Protein AF-0000000080632990 (afdb_homodimer)

Radius of gyration: 18.92 Å; Cα contacts (8 Å, |Δi|>4): 404; chains: 2; bounding box: 39×58×48 Å

Sequence (304 aa):
MDALSFEDRRASVVRLLSYGGLVPFVGGTALAWMAEGDGQGAVVRAVVVYAVSILSFIGAIHWGRVLSRRDGETSGPAWLAWGVAPSLLGWGATLLPSGLTVPALILSFLLAWAVDRSAAADGRYPRWFGTLRTRLTIVVCLTLAALIPLAAMDALSFEDRRASVVRLLSYGGLVPFVGGTALAWMAEGDGQGAVVRAVVVYAVSILSFIGAIHWGRVLSRRDGETSGPAWLAWGVAPSLLGWGATLLPSGLTVPALILSFLLAWAVDRSAAADGRYPRWFGTLRTRLTIVVCLTLAALIPLAA

Structure (mmCIF, N/CA/C/O backbone):
data_AF-0000000080632990-model_v1
#
loop_
_entity.id
_entity.type
_entity.pdbx_description
1 polymer 'DUF3429 domain-containing protein'
#
loop_
_atom_site.group_PDB
_atom_site.id
_atom_site.type_symbol
_atom_site.label_atom_id
_atom_site.label_alt_id
_atom_site.label_comp_id
_atom_site.label_asym_id
_atom_site.label_entity_id
_atom_site.label_seq_id
_atom_site.pdbx_PDB_ins_code
_atom_site.Cartn_x
_atom_site.Cartn_y
_atom_site.Cartn_z
_atom_site.occupancy
_atom_site.B_iso_or_equiv
_atom_site.auth_seq_id
_atom_site.auth_comp_id
_atom_site.auth_asym_id
_atom_site.auth_atom_id
_atom_site.pdbx_PDB_model_num
ATOM 1 N N . MET A 1 1 ? -5.59 32.406 -5.207 1 54.56 1 MET A N 1
ATOM 2 C CA . MET A 1 1 ? -6.387 31.172 -5.309 1 54.56 1 MET A CA 1
ATOM 3 C C . MET A 1 1 ? -6.887 30.734 -3.938 1 54.56 1 MET A C 1
ATOM 5 O O . MET A 1 1 ? -6.086 30.531 -3.02 1 54.56 1 MET A O 1
ATOM 9 N N . ASP A 1 2 ? -8.227 30.719 -3.555 1 70.69 2 ASP A N 1
ATOM 10 C CA . ASP A 1 2 ? -8.836 30.672 -2.23 1 70.69 2 ASP A CA 1
ATOM 11 C C . ASP A 1 2 ? -8.742 29.266 -1.637 1 70.69 2 ASP A C 1
ATOM 13 O O . ASP A 1 2 ? -8.617 28.281 -2.371 1 70.69 2 ASP A O 1
ATOM 17 N N . ALA A 1 3 ? -8.523 29.203 -0.426 1 71.19 3 ALA A N 1
ATOM 18 C CA . ALA A 1 3 ? -8.484 27.969 0.352 1 71.19 3 ALA A CA 1
ATOM 19 C C . ALA A 1 3 ? -9.57 27 -0.102 1 71.19 3 ALA A C 1
ATOM 21 O O . ALA A 1 3 ? -9.344 25.781 -0.155 1 71.19 3 ALA A O 1
ATOM 22 N N . LEU A 1 4 ? -10.672 27.531 -0.505 1 74.19 4 LEU A N 1
ATOM 23 C CA . LEU A 1 4 ? -11.805 26.719 -0.943 1 74.19 4 LEU A CA 1
ATOM 24 C C . LEU A 1 4 ? -11.516 26.078 -2.295 1 74.19 4 LEU A C 1
ATOM 26 O O . LEU A 1 4 ? -11.875 24.922 -2.52 1 74.19 4 LEU A O 1
ATOM 30 N N . SER A 1 5 ? -10.828 26.797 -3.064 1 80 5 SER A N 1
ATOM 31 C CA . SER A 1 5 ? -10.492 26.281 -4.391 1 80 5 SER A CA 1
ATOM 32 C C . SER A 1 5 ? -9.461 25.172 -4.309 1 80 5 SER A C 1
ATOM 34 O O . SER A 1 5 ? -9.547 24.188 -5.031 1 80 5 SER A O 1
ATOM 36 N N . PHE A 1 6 ? -8.641 25.375 -3.342 1 79.56 6 PHE A N 1
ATOM 37 C CA . PHE A 1 6 ? -7.594 24.375 -3.184 1 79.56 6 PHE A CA 1
ATOM 38 C C . PHE A 1 6 ? -8.172 23.062 -2.654 1 79.56 6 PHE A C 1
ATOM 40 O O . PHE A 1 6 ? -7.793 21.984 -3.113 1 79.56 6 PHE A O 1
ATOM 47 N N . GLU A 1 7 ? -9.078 23.125 -1.763 1 81.81 7 GLU A N 1
ATOM 48 C CA . GLU A 1 7 ? -9.719 21.938 -1.201 1 81.81 7 GLU A CA 1
ATOM 49 C C . GLU A 1 7 ? -10.539 21.203 -2.256 1 81.81 7 GLU A C 1
ATOM 51 O O . GLU A 1 7 ? -10.562 19.969 -2.287 1 81.81 7 GLU A O 1
ATOM 56 N N . ASP A 1 8 ? -11.188 21.969 -2.996 1 85.56 8 ASP A N 1
ATOM 57 C CA . ASP A 1 8 ? -11.992 21.391 -4.066 1 85.56 8 ASP A CA 1
ATOM 58 C C . ASP A 1 8 ? -11.117 20.641 -5.078 1 85.56 8 ASP A C 1
ATOM 60 O O . ASP A 1 8 ? -11.492 19.578 -5.57 1 85.56 8 ASP A O 1
ATOM 64 N N . ARG A 1 9 ? -10.062 21.281 -5.363 1 86.88 9 ARG A N 1
ATOM 65 C CA . ARG A 1 9 ? -9.141 20.672 -6.312 1 86.88 9 ARG A CA 1
ATOM 66 C C . ARG A 1 9 ? -8.562 19.375 -5.75 1 86.88 9 ARG A C 1
ATOM 68 O O . ARG A 1 9 ? -8.492 18.359 -6.457 1 86.88 9 ARG A O 1
ATOM 75 N N . ARG A 1 10 ? -8.156 19.359 -4.566 1 88.94 10 ARG A N 1
ATOM 76 C CA . ARG A 1 10 ? -7.648 18.172 -3.908 1 88.94 10 ARG A CA 1
ATOM 77 C C . ARG A 1 10 ? -8.688 17.062 -3.91 1 88.94 10 ARG A C 1
ATOM 79 O O . ARG A 1 10 ? -8.383 15.914 -4.266 1 88.94 10 ARG A O 1
ATOM 86 N N . ALA A 1 11 ? -9.867 17.438 -3.547 1 92.38 11 ALA A N 1
ATOM 87 C CA . ALA A 1 11 ? -10.953 16.453 -3.498 1 92.38 11 ALA A CA 1
ATOM 88 C C . ALA A 1 11 ? -11.211 15.859 -4.879 1 92.38 11 ALA A C 1
ATOM 90 O O . ALA A 1 11 ? -11.438 14.648 -5.008 1 92.38 11 ALA A O 1
ATOM 91 N N . SER A 1 12 ? -11.148 16.688 -5.836 1 95.06 12 SER A N 1
ATOM 92 C CA . SER A 1 12 ? -11.398 16.219 -7.199 1 95.06 12 SER A CA 1
ATOM 93 C C . SER A 1 12 ? -10.312 15.258 -7.664 1 95.06 12 SER A C 1
ATOM 95 O O . SER A 1 12 ? -10.602 14.25 -8.305 1 95.06 12 SER A O 1
ATOM 97 N N . VAL A 1 13 ? -9.086 15.492 -7.344 1 96.06 13 VAL A N 1
ATOM 98 C CA . VAL A 1 13 ? -7.977 14.633 -7.742 1 96.06 13 VAL A CA 1
ATOM 99 C C . VAL A 1 13 ? -8.055 13.305 -6.988 1 96.06 13 VAL A C 1
ATOM 101 O O . VAL A 1 13 ? -7.848 12.242 -7.574 1 96.06 13 VAL A O 1
ATOM 104 N N . VAL A 1 14 ? -8.344 13.367 -5.715 1 97.06 14 VAL A N 1
ATOM 105 C CA . VAL A 1 14 ? -8.492 12.156 -4.918 1 97.06 14 VAL A CA 1
ATOM 106 C C . VAL A 1 14 ? -9.602 11.281 -5.508 1 97.06 14 VAL A C 1
ATOM 108 O O . VAL A 1 14 ? -9.422 10.078 -5.68 1 97.06 14 VAL A O 1
ATOM 111 N N . ARG A 1 15 ? -10.703 11.922 -5.84 1 97.38 15 ARG A N 1
ATOM 112 C CA . ARG A 1 15 ? -11.82 11.18 -6.406 1 97.38 15 ARG A CA 1
ATOM 113 C C . ARG A 1 15 ? -11.445 10.547 -7.738 1 97.38 15 ARG A C 1
ATOM 115 O O . ARG A 1 15 ? -11.719 9.367 -7.973 1 97.38 15 ARG A O 1
ATOM 122 N N . LEU A 1 16 ? -10.805 11.281 -8.562 1 98 16 LEU A N 1
ATOM 123 C CA . LEU A 1 16 ? -10.414 10.797 -9.883 1 98 16 LEU A CA 1
ATOM 124 C C . LEU A 1 16 ? -9.461 9.609 -9.758 1 98 16 LEU A C 1
ATOM 126 O O . LEU A 1 16 ? -9.68 8.57 -10.383 1 98 16 LEU A O 1
ATOM 130 N N . LEU A 1 17 ? -8.469 9.75 -8.977 1 98.44 17 LEU A N 1
ATOM 131 C CA . LEU A 1 17 ? -7.477 8.695 -8.82 1 98.44 17 LEU A CA 1
ATOM 132 C C . LEU A 1 17 ? -8.078 7.48 -8.125 1 98.44 17 LEU A C 1
ATOM 134 O O . LEU A 1 17 ? -7.758 6.34 -8.461 1 98.44 17 LEU A O 1
ATOM 138 N N . SER A 1 18 ? -8.953 7.699 -7.18 1 98.5 18 SER A N 1
ATOM 139 C CA . SER A 1 18 ? -9.562 6.602 -6.441 1 98.5 18 SER A CA 1
ATOM 140 C C . SER A 1 18 ? -10.508 5.801 -7.324 1 98.5 18 SER A C 1
ATOM 142 O O . SER A 1 18 ? -10.477 4.566 -7.32 1 98.5 18 SER A O 1
ATOM 144 N N . TYR A 1 19 ? -11.281 6.441 -8.094 1 98.44 19 TYR A N 1
ATOM 145 C CA . TYR A 1 19 ? -12.156 5.723 -9.016 1 98.44 19 TYR A CA 1
ATOM 146 C C . TYR A 1 19 ? -11.344 5.016 -10.094 1 98.44 19 TYR A C 1
ATOM 148 O O . TYR A 1 19 ? -11.727 3.938 -10.562 1 98.44 19 TYR A O 1
ATOM 156 N N . GLY A 1 20 ? -10.258 5.645 -10.516 1 98.5 20 GLY A N 1
ATOM 157 C CA . GLY A 1 20 ? -9.352 4.977 -11.438 1 98.5 20 GLY A CA 1
ATOM 158 C C . GLY A 1 20 ? -8.82 3.662 -10.891 1 98.5 20 GLY A C 1
ATOM 159 O O . GLY A 1 20 ? -8.523 2.744 -11.664 1 98.5 20 GLY A O 1
ATOM 160 N N . GLY A 1 21 ? -8.695 3.631 -9.578 1 98.62 21 GLY A N 1
ATOM 161 C CA . GLY A 1 21 ? -8.195 2.43 -8.922 1 98.62 21 GLY A CA 1
ATOM 162 C C . GLY A 1 21 ? -9.141 1.248 -9.047 1 98.62 21 GLY A C 1
ATOM 163 O O . GLY A 1 21 ? -8.75 0.106 -8.797 1 98.62 21 GLY A O 1
ATOM 164 N N . LEU A 1 22 ? -10.344 1.491 -9.492 1 98.81 22 LEU A N 1
ATOM 165 C CA . LEU A 1 22 ? -11.32 0.413 -9.633 1 98.81 22 LEU A CA 1
ATOM 166 C C . LEU A 1 22 ? -11.102 -0.346 -10.938 1 98.81 22 LEU A C 1
ATOM 168 O O . LEU A 1 22 ? -11.617 -1.454 -11.109 1 98.81 22 LEU A O 1
ATOM 172 N N . VAL A 1 23 ? -10.359 0.192 -11.82 1 98.81 23 VAL A N 1
ATOM 173 C CA . VAL A 1 23 ? -10.234 -0.341 -13.18 1 98.81 23 VAL A CA 1
ATOM 174 C C . VAL A 1 23 ? -9.625 -1.739 -13.125 1 98.81 23 VAL A C 1
ATOM 176 O O . VAL A 1 23 ? -10.164 -2.682 -13.711 1 98.81 23 VAL A O 1
ATOM 179 N N . PRO A 1 24 ? -8.555 -1.994 -12.438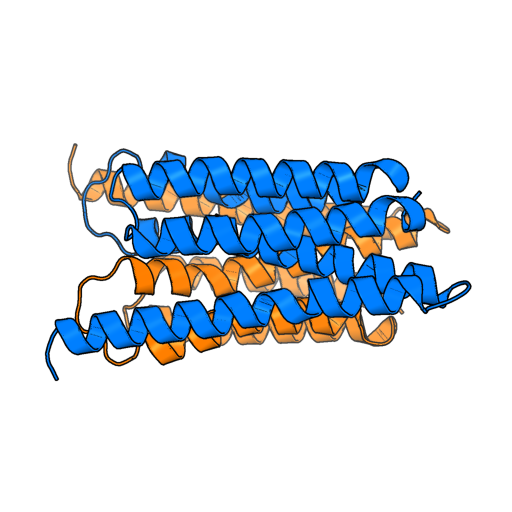 1 98.88 24 PRO A N 1
ATOM 180 C CA . PRO A 1 24 ? -8.008 -3.352 -12.406 1 98.88 24 PRO A CA 1
ATOM 181 C C . PRO A 1 24 ? -8.938 -4.348 -11.711 1 98.88 24 PRO A C 1
ATOM 183 O O . PRO A 1 24 ? -8.93 -5.535 -12.047 1 98.88 24 PRO A O 1
ATOM 186 N N . PHE A 1 25 ? -9.719 -3.854 -10.773 1 98.88 25 PHE A N 1
ATOM 187 C CA . PHE A 1 25 ? -10.664 -4.746 -10.109 1 98.88 25 PHE A CA 1
ATOM 188 C C . PHE A 1 25 ? -11.758 -5.191 -11.07 1 98.88 25 PHE A C 1
ATOM 190 O O . PHE A 1 25 ? -11.969 -6.387 -11.273 1 98.88 25 PHE A O 1
ATOM 197 N N . VAL A 1 26 ? -12.406 -4.238 -11.656 1 98.81 26 VAL A N 1
ATOM 198 C CA . VAL A 1 26 ? -13.539 -4.523 -12.531 1 98.81 26 VAL A CA 1
ATOM 199 C C . VAL A 1 26 ? -13.047 -5.168 -13.82 1 98.81 26 VAL A C 1
ATOM 201 O O . VAL A 1 26 ? -13.539 -6.23 -14.219 1 98.81 26 VAL A O 1
ATOM 204 N N . GLY A 1 27 ? -12.102 -4.547 -14.453 1 98.69 27 GLY A N 1
ATOM 205 C CA . GLY A 1 27 ? -11.555 -5.09 -15.688 1 98.69 27 GLY A CA 1
ATOM 206 C C . GLY A 1 27 ? -10.883 -6.434 -15.508 1 98.69 27 GLY A C 1
ATOM 207 O O . GLY A 1 27 ? -11.047 -7.336 -16.328 1 98.69 27 GLY A O 1
ATOM 208 N N . GLY A 1 28 ? -10.094 -6.59 -14.461 1 98.56 28 GLY A N 1
ATOM 209 C CA . GLY A 1 28 ? -9.43 -7.855 -14.18 1 98.56 28 GLY A CA 1
ATOM 210 C C . GLY A 1 28 ? -10.406 -8.992 -13.906 1 98.56 28 GLY A C 1
ATOM 211 O O . GLY A 1 28 ? -10.203 -10.109 -14.375 1 98.56 28 GLY A O 1
ATOM 212 N N . THR A 1 29 ? -11.398 -8.68 -13.125 1 98.5 29 THR A N 1
ATOM 213 C CA . THR A 1 29 ? -12.398 -9.703 -12.836 1 98.5 29 THR A CA 1
ATOM 214 C C . THR A 1 29 ? -13.141 -10.102 -14.109 1 98.5 29 THR A C 1
ATOM 216 O O . THR A 1 29 ? -13.359 -11.289 -14.359 1 98.5 29 THR A O 1
ATOM 219 N N . ALA A 1 30 ? -13.57 -9.117 -14.938 1 98.56 30 ALA A N 1
ATOM 220 C CA . ALA A 1 30 ? -14.203 -9.422 -16.219 1 98.56 30 ALA A CA 1
ATOM 221 C C . ALA A 1 30 ? -13.289 -10.281 -17.094 1 98.56 30 ALA A C 1
ATOM 223 O O . ALA A 1 30 ? -13.727 -11.266 -17.672 1 98.56 30 ALA A O 1
ATOM 224 N N . LEU A 1 31 ? -12.07 -9.922 -17.109 1 98.56 31 LEU A N 1
ATOM 225 C CA . LEU A 1 31 ? -11.094 -10.656 -17.906 1 98.56 31 LEU A CA 1
ATOM 226 C C . LEU A 1 31 ? -10.914 -12.078 -17.359 1 98.56 31 LEU A C 1
ATOM 228 O O . LEU A 1 31 ? -10.734 -13.016 -18.141 1 98.56 31 LEU A O 1
ATOM 232 N N . ALA A 1 32 ? -10.906 -12.227 -16.078 1 98.25 32 ALA A N 1
ATOM 233 C CA . ALA A 1 32 ? -10.766 -13.547 -15.461 1 98.25 32 ALA A CA 1
ATOM 234 C C . ALA A 1 32 ? -11.898 -14.469 -15.898 1 98.25 32 ALA A C 1
ATOM 236 O O . ALA A 1 32 ? -11.68 -15.664 -16.125 1 98.25 32 ALA A O 1
ATOM 237 N N . TRP A 1 33 ? -13.086 -13.945 -16.031 1 97.94 33 TRP A N 1
ATOM 238 C CA . TRP A 1 33 ? -14.234 -14.75 -16.422 1 97.94 33 TRP A CA 1
ATOM 239 C C . TRP A 1 33 ? -14.164 -15.117 -17.891 1 97.94 33 TRP A C 1
ATOM 241 O O . TRP A 1 33 ? -14.758 -16.109 -18.328 1 97.94 33 TRP A O 1
ATOM 251 N N . MET A 1 34 ? -13.438 -14.352 -18.641 1 98 34 MET A N 1
ATOM 252 C CA . MET A 1 34 ? -13.328 -14.594 -20.078 1 98 34 MET A CA 1
ATOM 253 C C . MET A 1 34 ? -12.133 -15.492 -20.375 1 98 34 MET A C 1
ATOM 255 O O . MET A 1 34 ? -12.07 -16.109 -21.453 1 98 34 MET A O 1
ATOM 259 N N . ALA A 1 35 ? -11.18 -15.484 -19.531 1 96.56 35 ALA A N 1
ATOM 260 C CA . ALA A 1 35 ? -9.945 -16.234 -19.734 1 96.56 35 ALA A CA 1
ATOM 261 C C . ALA A 1 35 ? -10.148 -17.719 -19.484 1 96.56 35 ALA A C 1
ATOM 263 O O . ALA A 1 35 ? -11.133 -18.125 -18.859 1 96.56 35 ALA A O 1
ATOM 264 N N . GLU A 1 36 ? -9.258 -18.5 -20.078 1 93.31 36 GLU A N 1
ATOM 265 C CA . GLU A 1 36 ? -9.32 -19.953 -19.938 1 93.31 36 GLU A CA 1
ATOM 266 C C . GLU A 1 36 ? -7.957 -20.531 -19.594 1 93.31 36 GLU A C 1
ATOM 268 O O . GLU A 1 36 ? -6.93 -19.875 -19.781 1 93.31 36 GLU A O 1
ATOM 273 N N . GLY A 1 37 ? -8.008 -21.797 -18.953 1 92 37 GLY A N 1
ATOM 274 C CA . GLY A 1 37 ? -6.777 -22.516 -18.656 1 92 37 GLY A CA 1
ATOM 275 C C . GLY A 1 37 ? -5.844 -21.75 -17.734 1 92 37 GLY A C 1
ATOM 276 O O . GLY A 1 37 ? -6.281 -21.172 -16.75 1 92 37 GLY A O 1
ATOM 277 N N . ASP A 1 38 ? -4.543 -21.766 -18.016 1 91 38 ASP A N 1
ATOM 278 C CA . ASP A 1 38 ? -3.514 -21.141 -17.188 1 91 38 ASP A CA 1
ATOM 279 C C . ASP A 1 38 ? -3.672 -19.625 -17.172 1 91 38 ASP A C 1
ATOM 281 O O . ASP A 1 38 ? -3.299 -18.969 -16.203 1 91 38 ASP A O 1
ATOM 285 N N . GLY A 1 39 ? -4.223 -19.109 -18.25 1 94.94 39 GLY A N 1
ATOM 286 C CA . GLY A 1 39 ? -4.445 -17.672 -18.344 1 94.94 39 GLY A CA 1
ATOM 287 C C . GLY A 1 39 ? -5.434 -17.156 -17.328 1 94.94 39 GLY A C 1
ATOM 288 O O . GLY A 1 39 ? -5.266 -16.062 -16.797 1 94.94 39 GLY A O 1
ATOM 289 N N . GLN A 1 40 ? -6.453 -17.938 -17.047 1 97.31 40 GLN A N 1
ATOM 290 C CA . GLN A 1 40 ? -7.438 -17.547 -16.047 1 97.31 40 GLN A CA 1
ATOM 291 C C . GLN A 1 40 ? -6.793 -17.391 -14.664 1 97.31 40 GLN A C 1
ATOM 293 O O . GLN A 1 40 ? -7.027 -16.406 -13.969 1 97.31 40 GLN A O 1
ATOM 298 N N . GLY A 1 41 ? -5.957 -18.359 -14.344 1 95.62 41 GLY A N 1
ATOM 299 C CA . GLY A 1 41 ? -5.25 -18.281 -13.07 1 95.62 41 GLY A CA 1
ATOM 300 C C . GLY A 1 41 ? -4.332 -17.078 -12.977 1 95.62 41 GLY A C 1
ATOM 301 O O . GLY A 1 41 ? -4.234 -16.453 -11.914 1 95.62 41 GLY A O 1
ATOM 302 N N . ALA A 1 42 ? -3.701 -16.781 -14.078 1 96.31 42 ALA A N 1
ATOM 303 C CA . ALA A 1 42 ? -2.791 -15.641 -14.109 1 96.31 42 ALA A CA 1
ATOM 304 C C . ALA A 1 42 ? -3.545 -14.336 -13.883 1 96.31 42 ALA A C 1
ATOM 306 O O . ALA A 1 42 ? -3.062 -13.445 -13.18 1 96.31 42 ALA A O 1
ATOM 307 N N . VAL A 1 43 ? -4.684 -14.25 -14.477 1 98.19 43 VAL A N 1
ATOM 308 C CA . VAL A 1 43 ? -5.492 -13.047 -14.336 1 98.19 43 VAL A CA 1
ATOM 309 C C . VAL A 1 43 ? -6 -12.922 -12.898 1 98.19 43 VAL A C 1
ATOM 311 O O . VAL A 1 43 ? -5.949 -11.844 -12.312 1 98.19 43 VAL A O 1
ATOM 314 N N . VAL A 1 44 ? -6.492 -13.992 -12.344 1 98.19 44 VAL A N 1
ATOM 315 C CA . VAL A 1 44 ? -6.965 -13.984 -10.961 1 98.19 44 VAL A CA 1
ATOM 316 C C . VAL A 1 44 ? -5.832 -13.555 -10.031 1 98.19 44 VAL A C 1
ATOM 318 O O . VAL A 1 44 ? -6.031 -12.719 -9.148 1 98.19 44 VAL A O 1
ATOM 321 N N . ARG A 1 45 ? -4.68 -14.039 -10.281 1 97.62 45 ARG A N 1
ATOM 322 C CA . ARG A 1 45 ? -3.523 -13.68 -9.469 1 97.62 45 ARG A CA 1
ATOM 323 C C . ARG A 1 45 ? -3.205 -12.195 -9.586 1 97.62 45 ARG A C 1
ATOM 325 O O . ARG A 1 45 ? -2.857 -11.547 -8.602 1 97.62 45 ARG A O 1
ATOM 332 N N . ALA A 1 46 ? -3.295 -11.719 -10.758 1 98.62 46 ALA A N 1
ATOM 333 C CA . ALA A 1 46 ? -3.031 -10.297 -10.977 1 98.62 46 ALA A CA 1
ATOM 334 C C . ALA A 1 46 ? -3.994 -9.43 -10.172 1 98.62 46 ALA A C 1
ATOM 336 O O . ALA A 1 46 ? -3.588 -8.43 -9.578 1 98.62 46 ALA A O 1
ATOM 337 N N . VAL A 1 47 ? -5.277 -9.797 -10.141 1 98.88 47 VAL A N 1
ATOM 338 C CA . VAL A 1 47 ? -6.273 -9.031 -9.398 1 98.88 47 VAL A CA 1
ATOM 339 C C . VAL A 1 47 ? -6 -9.148 -7.902 1 98.88 47 VAL A C 1
ATOM 341 O O . VAL A 1 47 ? -6.137 -8.164 -7.164 1 98.88 47 VAL A O 1
ATOM 344 N N . VAL A 1 48 ? -5.59 -10.289 -7.48 1 98.88 48 VAL A N 1
ATOM 345 C CA . VAL A 1 48 ? -5.305 -10.531 -6.07 1 98.88 48 VAL A CA 1
ATOM 346 C C . VAL A 1 48 ? -4.121 -9.672 -5.629 1 98.88 48 VAL A C 1
ATOM 348 O O . VAL A 1 48 ? -4.176 -9.016 -4.582 1 98.88 48 VAL A O 1
ATOM 351 N N . VAL A 1 49 ? -3.062 -9.594 -6.387 1 98.94 49 VAL A N 1
ATOM 352 C CA . VAL A 1 49 ? -1.893 -8.797 -6.039 1 98.94 49 VAL A CA 1
ATOM 353 C C . VAL A 1 49 ? -2.262 -7.316 -6.031 1 98.94 49 VAL A C 1
ATOM 355 O O . VAL A 1 49 ? -1.802 -6.562 -5.168 1 98.94 49 VAL A O 1
ATOM 358 N N . TYR A 1 50 ? -3.078 -6.957 -6.938 1 98.94 50 TYR A N 1
ATOM 359 C CA . TYR A 1 50 ? -3.555 -5.578 -6.957 1 98.94 50 TYR A CA 1
ATOM 360 C C . TYR A 1 50 ? -4.359 -5.262 -5.699 1 98.94 50 TYR A C 1
ATOM 362 O O . TYR A 1 50 ? -4.227 -4.18 -5.125 1 98.94 50 TYR A O 1
ATOM 370 N N . ALA A 1 51 ? -5.191 -6.164 -5.309 1 98.94 51 ALA A N 1
ATOM 371 C CA . ALA A 1 51 ? -5.973 -5.984 -4.09 1 98.94 51 ALA A CA 1
ATOM 372 C C . ALA A 1 51 ? -5.062 -5.781 -2.881 1 98.94 51 ALA A C 1
ATOM 374 O O . ALA A 1 51 ? -5.336 -4.93 -2.029 1 98.94 51 ALA A O 1
ATOM 375 N N . VAL A 1 52 ? -4.02 -6.531 -2.807 1 98.94 52 VAL A N 1
ATOM 376 C CA . VAL A 1 52 ? -3.045 -6.375 -1.731 1 98.94 52 VAL A CA 1
ATOM 377 C C . VAL A 1 52 ? -2.445 -4.973 -1.775 1 98.94 52 VAL A C 1
ATOM 379 O O . VAL A 1 52 ? -2.297 -4.32 -0.739 1 98.94 52 VAL A O 1
ATOM 382 N N . SER A 1 53 ? -2.119 -4.52 -2.961 1 98.94 53 SER A N 1
ATOM 383 C CA . SER A 1 53 ? -1.556 -3.186 -3.145 1 98.94 53 SER A CA 1
ATOM 384 C C . SER A 1 53 ? -2.52 -2.105 -2.668 1 98.94 53 SER A C 1
ATOM 386 O O . SER A 1 53 ? -2.115 -1.162 -1.985 1 98.94 53 SER A O 1
ATOM 388 N N . ILE A 1 54 ? -3.758 -2.238 -2.947 1 98.94 54 ILE A N 1
ATOM 389 C CA . ILE A 1 54 ? -4.758 -1.238 -2.582 1 98.94 54 ILE A CA 1
ATOM 390 C C . ILE A 1 54 ? -4.992 -1.274 -1.074 1 98.94 54 ILE A C 1
ATOM 392 O O . ILE A 1 54 ? -5.113 -0.228 -0.433 1 98.94 54 ILE A O 1
ATOM 396 N N . LEU A 1 55 ? -5.102 -2.439 -0.501 1 98.94 55 LEU A N 1
ATOM 397 C CA . LEU A 1 55 ? -5.254 -2.549 0.945 1 98.94 55 LEU A CA 1
ATOM 398 C C . LEU A 1 55 ? -4.098 -1.86 1.666 1 98.94 55 LEU A C 1
ATOM 400 O O . LEU A 1 55 ? -4.312 -1.141 2.645 1 98.94 55 LEU A O 1
ATOM 404 N N . SER A 1 56 ? -2.893 -2.098 1.147 1 98.94 56 SER A N 1
ATOM 405 C CA . SER A 1 56 ? -1.712 -1.468 1.729 1 98.94 56 SER A CA 1
ATOM 406 C C . SER A 1 56 ? -1.786 0.051 1.621 1 98.94 56 SER A C 1
ATOM 408 O O . SER A 1 56 ? -1.48 0.763 2.58 1 98.94 56 SER A O 1
ATOM 410 N N . PHE A 1 57 ? -2.207 0.535 0.497 1 98.94 57 PHE A N 1
ATOM 411 C CA . PHE A 1 57 ? -2.369 1.961 0.244 1 98.94 57 PHE A CA 1
ATOM 412 C C . PHE A 1 57 ? -3.311 2.588 1.265 1 98.94 57 PHE A C 1
ATOM 414 O O . PHE A 1 57 ? -2.986 3.611 1.869 1 98.94 57 PHE A O 1
ATOM 421 N N . ILE A 1 58 ? -4.398 1.94 1.501 1 98.75 58 ILE A N 1
ATOM 422 C CA . ILE A 1 58 ? -5.445 2.426 2.395 1 98.75 58 ILE A CA 1
ATOM 423 C C . ILE A 1 58 ? -4.887 2.574 3.809 1 98.75 58 ILE A C 1
ATOM 425 O O . ILE A 1 58 ? -5.105 3.594 4.465 1 98.75 58 ILE A O 1
ATOM 429 N N . GLY A 1 59 ? -4.16 1.608 4.246 1 98.69 59 GLY A N 1
ATOM 430 C CA . GLY A 1 59 ? -3.584 1.665 5.582 1 98.69 59 GLY A CA 1
ATOM 431 C C . GLY A 1 59 ? -2.553 2.766 5.738 1 98.69 59 GLY A C 1
ATOM 432 O O . GLY A 1 59 ? -2.506 3.438 6.77 1 98.69 59 GLY A O 1
ATOM 433 N N . ALA A 1 60 ? -1.786 2.949 4.711 1 98.69 60 ALA A N 1
ATOM 434 C CA . ALA A 1 60 ? -0.614 3.818 4.781 1 98.69 60 ALA A CA 1
ATOM 435 C C . ALA A 1 60 ? -1.023 5.289 4.836 1 98.69 60 ALA A C 1
ATOM 437 O O . ALA A 1 60 ? -0.247 6.141 5.277 1 98.69 60 ALA A O 1
ATOM 438 N N . ILE A 1 61 ? -2.201 5.633 4.398 1 97.88 61 ILE A N 1
ATOM 439 C CA . ILE A 1 61 ? -2.705 7 4.414 1 97.88 61 ILE A CA 1
ATOM 440 C C . ILE A 1 61 ? -2.678 7.543 5.844 1 97.88 61 ILE A C 1
ATOM 442 O O . ILE A 1 61 ? -2.373 8.719 6.062 1 97.88 61 ILE A O 1
ATOM 446 N N . HIS A 1 62 ? -2.891 6.715 6.82 1 97 62 HIS A N 1
ATOM 447 C CA . HIS A 1 62 ? -2.893 7.145 8.211 1 97 62 HIS A CA 1
ATOM 448 C C . HIS A 1 62 ? -1.492 7.539 8.672 1 97 62 HIS A C 1
ATOM 450 O O . HIS A 1 62 ? -1.337 8.406 9.531 1 97 62 HIS A O 1
ATOM 456 N N . TRP A 1 63 ? -0.51 6.863 8.102 1 96.69 63 TRP A N 1
ATOM 457 C CA . TRP A 1 63 ? 0.869 7.227 8.414 1 96.69 63 TRP A CA 1
ATOM 458 C C . TRP A 1 63 ? 1.165 8.656 7.98 1 96.69 63 TRP A C 1
ATOM 460 O O . TRP A 1 63 ? 1.76 9.43 8.734 1 96.69 63 TRP A O 1
ATOM 470 N N . GLY A 1 64 ? 0.762 8.922 6.715 1 94.88 64 GLY A N 1
ATOM 471 C CA . GLY A 1 64 ? 0.994 10.266 6.223 1 94.88 64 GLY A CA 1
ATOM 472 C C . GLY A 1 64 ? 0.376 11.344 7.102 1 94.88 64 GLY A C 1
ATOM 473 O O . GLY A 1 64 ? 0.993 12.375 7.352 1 94.88 64 GLY A O 1
ATOM 474 N N . ARG A 1 65 ? -0.801 11.031 7.5 1 93.12 65 ARG A N 1
ATOM 475 C CA . ARG A 1 65 ? -1.489 11.969 8.383 1 93.12 65 ARG A CA 1
ATOM 476 C C . ARG A 1 65 ? -0.714 12.164 9.68 1 93.12 65 ARG A C 1
ATOM 478 O O . ARG A 1 65 ? -0.499 13.297 10.117 1 93.12 65 ARG A O 1
ATOM 485 N N . VAL A 1 66 ? -0.299 11.125 10.312 1 92.88 66 VAL A N 1
ATOM 486 C CA . VAL A 1 66 ? 0.373 11.18 11.609 1 92.88 66 VAL A CA 1
ATOM 487 C C . VAL A 1 66 ? 1.734 11.859 11.453 1 92.88 66 VAL A C 1
ATOM 489 O O . VAL A 1 66 ? 2.131 12.672 12.289 1 92.88 66 VAL A O 1
ATOM 492 N N . LEU A 1 67 ? 2.434 11.625 10.406 1 90.88 67 LEU A N 1
ATOM 493 C CA . LEU A 1 67 ? 3.775 12.156 10.18 1 90.88 67 LEU A CA 1
ATOM 494 C C . LEU A 1 67 ? 3.73 13.648 9.867 1 90.88 67 LEU A C 1
ATOM 496 O O . LEU A 1 67 ? 4.719 14.359 10.062 1 90.88 67 LEU A O 1
ATOM 500 N N . SER A 1 68 ? 2.596 14.094 9.414 1 84.94 68 SER A N 1
ATOM 501 C CA . SER A 1 68 ? 2.521 15.484 8.984 1 84.94 68 SER A CA 1
ATOM 502 C C . SER A 1 68 ? 1.979 16.375 10.094 1 84.94 68 SER A C 1
ATOM 504 O O . SER A 1 68 ? 2.074 17.609 10.016 1 84.94 68 SER A O 1
ATOM 506 N N . ARG A 1 69 ? 1.33 15.734 11 1 76.94 69 ARG A N 1
ATOM 507 C CA . ARG A 1 69 ? 0.707 16.547 12.031 1 76.94 69 ARG A CA 1
ATOM 508 C C . ARG A 1 69 ? 1.714 16.938 13.117 1 76.94 69 ARG A C 1
ATOM 510 O O . ARG A 1 69 ? 2.494 16.094 13.562 1 76.94 69 ARG A O 1
ATOM 517 N N . ARG A 1 70 ? 1.695 18.141 13.203 1 64.19 70 ARG A N 1
ATOM 518 C CA . ARG A 1 70 ? 2.568 18.703 14.227 1 64.19 70 ARG A CA 1
ATOM 519 C C . ARG A 1 70 ? 1.846 18.812 15.562 1 64.19 70 ARG A C 1
ATOM 521 O O . ARG A 1 70 ? 2.469 19.078 16.594 1 64.19 70 ARG A O 1
ATOM 528 N N . ASP A 1 71 ? 0.619 18.25 15.445 1 62.72 71 ASP A N 1
ATOM 529 C CA . ASP A 1 71 ? -0.122 18.453 16.688 1 62.72 71 ASP A CA 1
ATOM 530 C C . ASP A 1 71 ? 0.048 17.25 17.625 1 62.72 71 ASP A C 1
ATOM 532 O O . ASP A 1 71 ? 0.482 16.188 17.203 1 62.72 71 ASP A O 1
ATOM 536 N N . GLY A 1 72 ? 0.159 17.344 18.844 1 66.5 72 GLY A N 1
ATOM 537 C CA . GLY A 1 72 ? 0.301 16.453 19.984 1 66.5 72 GLY A CA 1
ATOM 538 C C . GLY A 1 72 ? -0.778 15.391 20.047 1 66.5 72 GLY A C 1
ATOM 539 O O . GLY A 1 72 ? -1.282 15.07 21.125 1 66.5 72 GLY A O 1
ATOM 540 N N . GLU A 1 73 ? -1.153 14.859 18.781 1 76.38 73 GLU A N 1
ATOM 541 C CA . GLU A 1 73 ? -2.164 13.805 18.844 1 76.38 73 GLU A CA 1
ATOM 542 C C . GLU A 1 73 ? -1.657 12.602 19.641 1 76.38 73 GLU A C 1
ATOM 544 O O . GLU A 1 73 ? -0.691 11.953 19.234 1 76.38 73 GLU A O 1
ATOM 549 N N . THR A 1 74 ? -2.271 12.328 20.734 1 80.81 74 THR A N 1
ATOM 550 C CA . THR A 1 74 ? -1.863 11.258 21.641 1 80.81 74 THR A CA 1
ATOM 551 C C . THR A 1 74 ? -2.092 9.891 21 1 80.81 74 THR A C 1
ATOM 553 O O . THR A 1 74 ? -1.437 8.914 21.359 1 80.81 74 THR A O 1
ATOM 556 N N . SER A 1 75 ? -2.963 9.883 20 1 88 75 SER A N 1
ATOM 557 C CA . SER A 1 75 ? -3.309 8.594 19.406 1 88 75 SER A CA 1
ATOM 558 C C . SER A 1 75 ? -2.428 8.289 18.203 1 88 75 SER A C 1
ATOM 560 O O . SER A 1 75 ? -2.656 7.305 17.5 1 88 75 SER A O 1
ATOM 562 N N . GLY A 1 76 ? -1.44 8.992 17.969 1 92.12 76 GLY A N 1
ATOM 563 C CA . GLY A 1 76 ? -0.562 8.844 16.828 1 92.12 76 GLY A CA 1
ATOM 564 C C . GLY A 1 76 ? 0.015 7.445 16.688 1 92.12 76 GLY A C 1
ATOM 565 O O . GLY A 1 76 ? -0.171 6.789 15.664 1 92.12 76 GLY A O 1
ATOM 566 N N . PRO A 1 77 ? 0.61 6.969 17.766 1 93.62 77 PRO A N 1
ATOM 567 C CA . PRO A 1 77 ? 1.219 5.641 17.703 1 93.62 77 PRO A CA 1
ATOM 568 C C . PRO A 1 77 ? 0.208 4.543 17.375 1 93.62 77 PRO A C 1
ATOM 570 O O . PRO A 1 77 ? 0.525 3.607 16.625 1 93.62 77 PRO A O 1
ATOM 573 N N . ALA A 1 78 ? -0.998 4.652 17.859 1 95.31 78 ALA A N 1
ATOM 574 C CA . ALA A 1 78 ? -2.031 3.66 17.578 1 95.31 78 ALA A CA 1
ATOM 575 C C . ALA A 1 78 ? -2.402 3.662 16.094 1 95.31 78 ALA A C 1
ATOM 577 O O . ALA A 1 78 ? -2.646 2.605 15.508 1 95.31 78 ALA A O 1
ATOM 578 N N . TRP A 1 79 ? -2.43 4.777 15.5 1 96.19 79 TRP A N 1
ATOM 579 C CA . TRP A 1 79 ? -2.781 4.883 14.086 1 96.19 79 TRP A CA 1
ATOM 580 C C . TRP A 1 79 ? -1.627 4.422 13.203 1 96.19 79 TRP A C 1
ATOM 582 O O . TRP A 1 79 ? -1.847 3.891 12.109 1 96.19 79 TRP A O 1
ATOM 592 N N . LEU A 1 80 ? -0.393 4.625 13.672 1 97.38 80 LEU A N 1
ATOM 593 C CA . LEU A 1 80 ? 0.75 4.055 12.969 1 97.38 80 LEU A CA 1
ATOM 594 C C . LEU A 1 80 ? 0.705 2.531 12.992 1 97.38 80 LEU A C 1
ATOM 596 O O . LEU A 1 80 ? 0.938 1.879 11.977 1 97.38 80 LEU A O 1
ATOM 600 N N . ALA A 1 81 ? 0.351 2 14.141 1 97.81 81 ALA A N 1
ATOM 601 C CA . ALA A 1 81 ? 0.22 0.55 14.258 1 97.81 81 ALA A CA 1
ATOM 602 C C . ALA A 1 81 ? -0.9 0.023 13.367 1 97.81 81 ALA A C 1
ATOM 604 O O . ALA A 1 81 ? -0.71 -0.946 12.633 1 97.81 81 ALA A O 1
ATOM 605 N N . TRP A 1 82 ? -2.021 0.701 13.383 1 98 82 TRP A N 1
ATOM 606 C CA . TRP A 1 82 ? -3.129 0.288 12.523 1 98 82 TRP A CA 1
ATOM 607 C C . TRP A 1 82 ? -2.746 0.382 11.055 1 98 82 TRP A C 1
ATOM 609 O O . TRP A 1 82 ? -3.129 -0.47 10.25 1 98 82 TRP A O 1
ATOM 619 N N . GLY A 1 83 ? -1.994 1.374 10.672 1 98.44 83 GLY A N 1
ATOM 620 C CA . GLY A 1 83 ? -1.664 1.637 9.281 1 98.44 83 GLY A CA 1
ATOM 621 C C . GLY A 1 83 ? -0.954 0.478 8.602 1 98.44 83 GLY A C 1
ATOM 622 O O . GLY A 1 83 ? -1.016 0.331 7.383 1 98.44 83 GLY A O 1
ATOM 623 N N . VAL A 1 84 ? -0.358 -0.377 9.367 1 98.75 84 VAL A N 1
ATOM 624 C CA . VAL A 1 84 ? 0.395 -1.493 8.805 1 98.75 84 VAL A CA 1
ATOM 625 C C . VAL A 1 84 ? -0.514 -2.713 8.664 1 98.75 84 VAL A C 1
ATOM 627 O O . VAL A 1 84 ? -0.233 -3.619 7.875 1 98.75 84 VAL A O 1
ATOM 630 N N . ALA A 1 85 ? -1.582 -2.754 9.375 1 98.81 85 ALA A N 1
ATOM 631 C CA . ALA A 1 85 ? -2.422 -3.941 9.5 1 98.81 85 ALA A CA 1
ATOM 632 C C . ALA A 1 85 ? -3.029 -4.332 8.148 1 98.81 85 ALA A C 1
ATOM 634 O O . ALA A 1 85 ? -2.98 -5.496 7.758 1 98.81 85 ALA A O 1
ATOM 635 N N . PRO A 1 86 ? -3.551 -3.395 7.379 1 98.94 86 PRO A N 1
ATOM 636 C CA . PRO A 1 86 ? -4.141 -3.805 6.102 1 98.94 86 PRO A CA 1
ATOM 637 C C . PRO A 1 86 ? -3.113 -4.418 5.148 1 98.94 86 PRO A C 1
ATOM 639 O O . PRO A 1 86 ? -3.443 -5.328 4.383 1 98.94 86 PRO A O 1
ATOM 642 N N . SER A 1 87 ? -1.897 -3.904 5.176 1 98.94 87 SER A N 1
ATOM 643 C CA . SER A 1 87 ? -0.833 -4.492 4.371 1 98.94 87 SER A CA 1
ATOM 644 C C . SER A 1 87 ? -0.597 -5.949 4.742 1 98.94 87 SER A C 1
ATOM 646 O O . SER A 1 87 ? -0.508 -6.812 3.867 1 98.94 87 SER A O 1
ATOM 648 N N . LEU A 1 88 ? -0.547 -6.18 6.062 1 98.94 88 LEU A N 1
ATOM 649 C CA . LEU A 1 88 ? -0.252 -7.523 6.547 1 98.94 88 LEU A CA 1
ATOM 650 C C 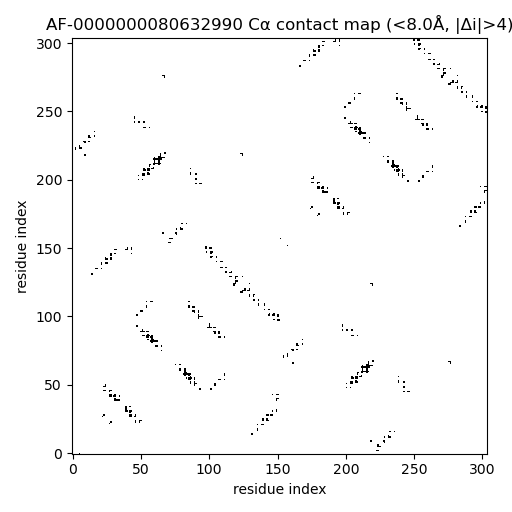. LEU A 1 88 ? -1.442 -8.453 6.336 1 98.94 88 LEU A C 1
ATOM 652 O O . LEU A 1 88 ? -1.267 -9.633 6.039 1 98.94 88 LEU A O 1
ATOM 656 N N . LEU A 1 89 ? -2.59 -7.91 6.484 1 98.94 89 LEU A N 1
ATOM 657 C CA . LEU A 1 89 ? -3.787 -8.703 6.219 1 98.94 89 LEU A CA 1
ATOM 658 C C . LEU A 1 89 ? -3.875 -9.078 4.742 1 98.94 89 LEU A C 1
ATOM 660 O O . LEU A 1 89 ? -4.18 -10.219 4.406 1 98.94 89 LEU A O 1
ATOM 664 N N . GLY A 1 90 ? -3.662 -8.125 3.854 1 98.94 90 GLY A N 1
ATOM 665 C CA . GLY A 1 90 ? -3.668 -8.406 2.428 1 98.94 90 GLY A CA 1
ATOM 666 C C . GLY A 1 90 ? -2.617 -9.414 2.016 1 98.94 90 GLY A C 1
ATOM 667 O O . GLY A 1 90 ? -2.93 -10.414 1.361 1 98.94 90 GLY A O 1
ATOM 668 N N . TRP A 1 91 ? -1.413 -9.125 2.424 1 98.94 91 TRP A N 1
ATOM 669 C CA . TRP A 1 91 ? -0.319 -10.047 2.137 1 98.94 91 TRP A CA 1
ATOM 670 C C . TRP A 1 91 ? -0.589 -11.422 2.744 1 98.94 91 TRP A C 1
ATOM 672 O O . TRP A 1 91 ? -0.431 -12.445 2.076 1 98.94 91 TRP A O 1
ATOM 682 N N . GLY A 1 92 ? -1.013 -11.5 4.02 1 98.88 92 GLY A N 1
ATOM 683 C CA . GLY A 1 92 ? -1.34 -12.75 4.684 1 98.88 92 GLY A CA 1
ATOM 684 C C . GLY A 1 92 ? -2.412 -13.547 3.967 1 98.88 92 GLY A C 1
ATOM 685 O O . GLY A 1 92 ? -2.369 -14.773 3.947 1 98.88 92 GLY A O 1
ATOM 686 N N . ALA A 1 93 ? -3.326 -12.867 3.387 1 98.81 93 ALA A N 1
ATOM 687 C CA . ALA A 1 93 ? -4.391 -13.523 2.635 1 98.81 93 ALA A CA 1
ATOM 688 C C . ALA A 1 93 ? -3.82 -14.352 1.487 1 98.81 93 ALA A C 1
ATOM 690 O O . ALA A 1 93 ? -4.344 -15.422 1.166 1 98.81 93 ALA A O 1
ATOM 691 N N . THR A 1 94 ? -2.76 -13.883 0.864 1 98.44 94 THR A N 1
ATOM 692 C CA . THR A 1 94 ? -2.188 -14.57 -0.285 1 98.44 94 THR A CA 1
ATOM 693 C C . THR A 1 94 ? -1.404 -15.805 0.161 1 98.44 94 THR A C 1
ATOM 695 O O . THR A 1 94 ? -1.021 -16.641 -0.665 1 98.44 94 THR A O 1
ATOM 698 N N . LEU A 1 95 ? -1.137 -15.922 1.469 1 98.31 95 LEU A N 1
ATOM 699 C CA . LEU A 1 95 ? -0.403 -17.062 1.997 1 98.31 95 LEU A CA 1
ATOM 700 C C . LEU A 1 95 ? -1.357 -18.188 2.393 1 98.31 95 LEU A C 1
ATOM 702 O O . LEU A 1 95 ? -0.922 -19.297 2.684 1 98.31 95 LEU A O 1
ATOM 706 N N . LEU A 1 96 ? -2.646 -17.906 2.377 1 97.88 96 LEU A N 1
ATOM 707 C CA . LEU A 1 96 ? -3.668 -18.891 2.705 1 97.88 96 LEU A CA 1
ATOM 708 C C . LEU A 1 96 ? -3.916 -19.828 1.527 1 97.88 96 LEU A C 1
ATOM 710 O O . LEU A 1 96 ? -3.518 -19.531 0.398 1 97.88 96 LEU A O 1
ATOM 714 N N . PRO A 1 97 ? -4.555 -21 1.81 1 96.12 97 PRO A N 1
ATOM 715 C CA . PRO A 1 97 ? -5.008 -21.828 0.684 1 96.12 97 PRO A CA 1
ATOM 716 C C . PRO A 1 97 ? -5.883 -21.047 -0.296 1 96.12 97 PRO A C 1
ATOM 718 O O . PRO A 1 97 ? -6.629 -20.156 0.113 1 96.12 97 PRO A O 1
ATOM 721 N N . SER A 1 98 ? -5.773 -21.375 -1.603 1 92.56 98 SER A N 1
ATOM 722 C CA . SER A 1 98 ? -6.34 -20.609 -2.709 1 92.56 98 SER A CA 1
ATOM 723 C C . SER A 1 98 ? -7.812 -20.312 -2.471 1 92.56 98 SER A C 1
ATOM 725 O O . SER A 1 98 ? -8.266 -19.188 -2.695 1 92.56 98 SER A O 1
ATOM 727 N N . GLY A 1 99 ? -8.602 -21.188 -1.962 1 95.44 99 GLY A N 1
ATOM 728 C CA . GLY A 1 99 ? -10.023 -20.953 -1.762 1 95.44 99 GLY A CA 1
ATOM 729 C C . GLY A 1 99 ? -10.328 -19.922 -0.695 1 95.44 99 GLY A C 1
ATOM 730 O O . GLY A 1 99 ? -11.438 -19.391 -0.63 1 95.44 99 GLY A O 1
ATOM 731 N N . LEU A 1 100 ? -9.367 -19.516 0.114 1 98.06 100 LEU A N 1
ATOM 732 C CA . LEU A 1 100 ? -9.586 -18.609 1.235 1 98.06 100 LEU A CA 1
ATOM 733 C C . LEU A 1 100 ? -9 -17.234 0.943 1 98.06 100 LEU A C 1
ATOM 735 O O . LEU A 1 100 ? -9.281 -16.266 1.659 1 98.06 100 LEU A O 1
ATOM 739 N N . THR A 1 101 ? -8.203 -17.125 -0.109 1 98.62 101 THR A N 1
ATOM 740 C CA . THR A 1 101 ? -7.492 -15.891 -0.405 1 98.62 101 THR A CA 1
ATOM 741 C C . THR A 1 101 ? -8.477 -14.75 -0.646 1 98.62 101 THR A C 1
ATOM 743 O O . THR A 1 101 ? -8.414 -13.719 0.025 1 98.62 101 THR A O 1
ATOM 746 N N . VAL A 1 102 ? -9.43 -14.977 -1.525 1 98.75 102 VAL A N 1
ATOM 747 C CA . VAL A 1 102 ? -10.328 -13.898 -1.935 1 98.75 102 VAL A CA 1
ATOM 748 C C . VAL A 1 102 ? -11.281 -13.555 -0.792 1 98.75 102 VAL A C 1
ATOM 750 O O . VAL A 1 102 ? -11.461 -12.383 -0.451 1 98.75 102 VAL A O 1
ATOM 753 N N . PRO A 1 103 ? -11.891 -14.5 -0.05 1 98.81 103 PRO A N 1
ATOM 754 C CA . PRO A 1 103 ? -12.711 -14.156 1.116 1 98.81 103 PRO A CA 1
ATOM 755 C C . PRO A 1 103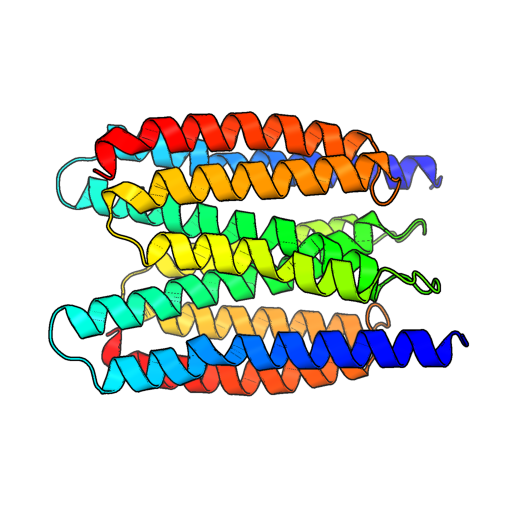 ? -11.938 -13.383 2.176 1 98.81 103 PRO A C 1
ATOM 757 O O . PRO A 1 103 ? -12.469 -12.438 2.771 1 98.81 103 PRO A O 1
ATOM 760 N N . ALA A 1 104 ? -10.727 -13.75 2.398 1 98.88 104 ALA A N 1
ATOM 761 C CA . ALA A 1 104 ? -9.898 -13.039 3.373 1 98.88 104 ALA A CA 1
ATOM 762 C C . ALA A 1 104 ? -9.641 -11.602 2.932 1 98.88 104 ALA A C 1
ATOM 764 O O . ALA A 1 104 ? -9.617 -10.688 3.76 1 98.88 104 ALA A O 1
ATOM 765 N N . LEU A 1 105 ? -9.453 -11.406 1.664 1 98.94 105 LEU A N 1
ATOM 766 C CA . LEU A 1 105 ? -9.266 -10.062 1.145 1 98.94 105 LEU A CA 1
ATOM 767 C C . LEU A 1 105 ? -10.531 -9.227 1.343 1 98.94 105 LEU A C 1
ATOM 769 O O . LEU A 1 105 ? -10.453 -8.062 1.75 1 98.94 105 LEU A O 1
ATOM 773 N N . ILE A 1 106 ? -11.633 -9.812 1.071 1 98.94 106 ILE A N 1
ATOM 774 C CA . ILE A 1 106 ? -12.898 -9.109 1.245 1 98.94 106 ILE A CA 1
ATOM 775 C C . ILE A 1 106 ? -13.062 -8.688 2.703 1 98.94 106 ILE A C 1
ATOM 777 O O . ILE A 1 106 ? -13.383 -7.527 2.984 1 98.94 106 ILE A O 1
ATOM 781 N N . LEU A 1 107 ? -12.797 -9.555 3.588 1 98.94 107 LEU A N 1
ATOM 782 C CA . LEU A 1 107 ? -12.898 -9.242 5.008 1 98.94 107 LEU A CA 1
ATOM 783 C C . LEU A 1 107 ? -11.914 -8.133 5.387 1 98.94 107 LEU A C 1
ATOM 785 O O . LEU A 1 107 ? -12.234 -7.266 6.199 1 98.94 107 LEU A O 1
ATOM 789 N N . SER A 1 108 ? -10.734 -8.188 4.809 1 98.94 108 SER A N 1
ATOM 790 C CA . SER A 1 108 ? -9.719 -7.176 5.078 1 98.94 108 SER A CA 1
ATOM 791 C C . SER A 1 108 ? -10.164 -5.805 4.586 1 98.94 108 SER A C 1
ATOM 793 O O . SER A 1 108 ? -9.961 -4.797 5.266 1 98.94 108 SER A O 1
ATOM 795 N N . PHE A 1 109 ? -10.781 -5.766 3.426 1 98.94 109 PHE A N 1
ATOM 796 C CA . PHE A 1 109 ? -11.289 -4.504 2.902 1 98.94 109 PHE A CA 1
ATOM 797 C C . PHE A 1 109 ? -12.406 -3.963 3.785 1 98.94 109 PHE A C 1
ATOM 799 O O . PHE A 1 109 ? -12.492 -2.756 4.02 1 98.94 109 PHE A O 1
ATOM 806 N N . LEU A 1 110 ? -13.258 -4.801 4.277 1 98.88 110 LEU A N 1
ATOM 807 C CA . LEU A 1 110 ? -14.359 -4.383 5.133 1 98.88 110 LEU A CA 1
ATOM 808 C C . LEU A 1 110 ? -13.844 -3.846 6.465 1 98.88 110 LEU A C 1
ATOM 810 O O . LEU A 1 110 ? -14.359 -2.852 6.98 1 98.88 110 LEU A O 1
ATOM 814 N N . LEU A 1 111 ? -12.883 -4.508 6.969 1 98.88 111 LEU A N 1
ATOM 815 C CA . LEU A 1 111 ? -12.281 -4.031 8.203 1 98.88 111 LEU A CA 1
ATOM 816 C C . LEU A 1 111 ? -11.641 -2.66 8.008 1 98.88 111 LEU A C 1
ATOM 818 O O . LEU A 1 111 ? -11.836 -1.756 8.82 1 98.88 111 LEU A O 1
ATOM 822 N N . ALA A 1 112 ? -10.852 -2.531 6.957 1 98.75 112 ALA A N 1
ATOM 823 C CA . ALA A 1 112 ? -10.234 -1.241 6.66 1 98.75 112 ALA A CA 1
ATOM 824 C C . ALA A 1 112 ? -11.297 -0.157 6.473 1 98.75 112 ALA A C 1
ATOM 826 O O . ALA A 1 112 ? -11.117 0.978 6.922 1 98.75 112 ALA A O 1
ATOM 827 N N . TRP A 1 113 ? -12.344 -0.516 5.812 1 98.56 113 TRP A N 1
ATOM 828 C CA . TRP A 1 113 ? -13.445 0.413 5.602 1 98.56 113 TRP A CA 1
ATOM 829 C C . TRP A 1 113 ? -14.039 0.865 6.934 1 98.56 113 TRP A C 1
ATOM 831 O O . TRP A 1 113 ? -14.281 2.057 7.137 1 98.56 113 TRP A O 1
ATOM 841 N N . ALA A 1 114 ? -14.305 -0.032 7.816 1 98.56 114 ALA A N 1
ATOM 842 C CA . ALA A 1 114 ? -14.898 0.292 9.109 1 98.56 114 ALA A CA 1
ATOM 843 C C . ALA A 1 114 ? -14.023 1.275 9.883 1 98.56 114 ALA A C 1
ATOM 845 O O . ALA A 1 114 ? -14.531 2.227 10.484 1 98.56 114 ALA A O 1
ATOM 846 N N . VAL A 1 115 ? -12.766 1.078 9.82 1 97.94 115 VAL A N 1
ATOM 847 C CA . VAL A 1 115 ? -11.836 1.943 10.539 1 97.94 115 VAL A CA 1
ATOM 848 C C . VAL A 1 115 ? -11.766 3.309 9.859 1 97.94 115 VAL A C 1
ATOM 850 O O . VAL A 1 115 ? -11.742 4.344 10.531 1 97.94 115 VAL A O 1
ATOM 853 N N . ASP A 1 116 ? -11.727 3.322 8.539 1 97.19 116 ASP A N 1
ATOM 854 C CA . ASP A 1 116 ? -11.727 4.582 7.801 1 97.19 116 ASP A CA 1
ATOM 855 C C . ASP A 1 116 ? -12.984 5.391 8.094 1 97.19 116 ASP A C 1
ATOM 857 O O . ASP A 1 116 ? -12.93 6.617 8.227 1 97.19 116 ASP A O 1
ATOM 861 N N . ARG A 1 117 ? -14.055 4.691 8.133 1 96.06 117 ARG A N 1
ATOM 862 C CA . ARG A 1 117 ? -15.32 5.363 8.43 1 96.06 117 ARG A CA 1
ATOM 863 C C . ARG A 1 117 ? -15.297 5.977 9.82 1 96.06 117 ARG A C 1
ATOM 865 O O . ARG A 1 117 ? -15.766 7.102 10.023 1 96.06 117 ARG A O 1
ATOM 872 N N . SER A 1 118 ? -14.805 5.242 10.742 1 95.81 118 SER A N 1
ATOM 873 C CA . SER A 1 118 ? -14.688 5.75 12.109 1 95.81 118 SER A CA 1
ATOM 874 C C . SER A 1 118 ? -13.734 6.941 12.18 1 95.81 118 SER A C 1
ATOM 876 O O . SER A 1 118 ? -14 7.918 12.875 1 95.81 118 SER A O 1
ATOM 878 N N . ALA A 1 119 ? -12.656 6.863 11.469 1 94.56 119 ALA A N 1
ATOM 879 C CA . ALA A 1 119 ? -11.68 7.953 11.438 1 94.56 119 ALA A CA 1
ATOM 880 C C . ALA A 1 119 ? -12.297 9.219 10.836 1 94.56 119 ALA A C 1
ATOM 882 O O . ALA A 1 119 ? -12.062 10.32 11.328 1 94.56 119 ALA A O 1
ATOM 883 N N . ALA A 1 120 ? -13.039 9.047 9.828 1 93.81 120 ALA A N 1
ATOM 884 C CA . ALA A 1 120 ? -13.719 10.188 9.211 1 93.81 120 ALA A CA 1
ATOM 885 C C . ALA A 1 120 ? -14.766 10.773 10.156 1 93.81 120 ALA A C 1
ATOM 887 O O . ALA A 1 120 ? -14.891 12 10.273 1 93.81 120 ALA A O 1
ATOM 888 N N . ALA A 1 121 ? -15.484 9.922 10.836 1 94.19 121 ALA A N 1
ATOM 889 C CA . ALA A 1 121 ? -16.5 10.359 11.789 1 94.19 121 ALA A CA 1
ATOM 890 C C . ALA A 1 121 ? -15.883 11.133 12.945 1 94.19 121 ALA A C 1
ATOM 892 O O . ALA A 1 121 ? -16.484 12.062 13.477 1 94.19 121 ALA A O 1
ATOM 893 N N . ASP A 1 122 ? -14.68 10.773 13.258 1 92.5 122 ASP A N 1
ATOM 894 C CA . ASP A 1 122 ? -13.953 11.414 14.352 1 92.5 122 ASP A CA 1
ATOM 895 C C . ASP A 1 122 ? -13.273 12.695 13.875 1 92.5 122 ASP A C 1
ATOM 897 O O . ASP A 1 122 ? -12.586 13.359 14.656 1 92.5 122 ASP A O 1
ATOM 901 N N . GLY A 1 123 ? -13.367 13.016 12.633 1 91.62 123 GLY A N 1
ATOM 902 C CA . GLY A 1 123 ? -12.836 14.266 12.117 1 91.62 123 GLY A CA 1
ATOM 903 C C . GLY A 1 123 ? -11.375 14.172 11.711 1 91.62 123 GLY A C 1
ATOM 904 O O . GLY A 1 123 ? -10.734 15.195 11.461 1 91.62 123 GLY A O 1
ATOM 905 N N . ARG A 1 124 ? -10.867 12.984 11.672 1 91.19 124 ARG A N 1
ATOM 906 C CA . ARG A 1 124 ? -9.477 12.812 11.281 1 91.19 124 ARG A CA 1
ATOM 907 C C . ARG A 1 124 ? -9.305 12.961 9.773 1 91.19 124 ARG A C 1
ATOM 909 O O . ARG A 1 124 ? -8.211 13.25 9.289 1 91.19 124 ARG A O 1
ATOM 916 N N . TYR A 1 125 ? -10.383 12.688 9.023 1 91.75 125 TYR A N 1
ATOM 917 C CA . TYR A 1 125 ? -10.484 12.906 7.582 1 91.75 125 TYR A CA 1
ATOM 918 C C . TYR A 1 125 ? -11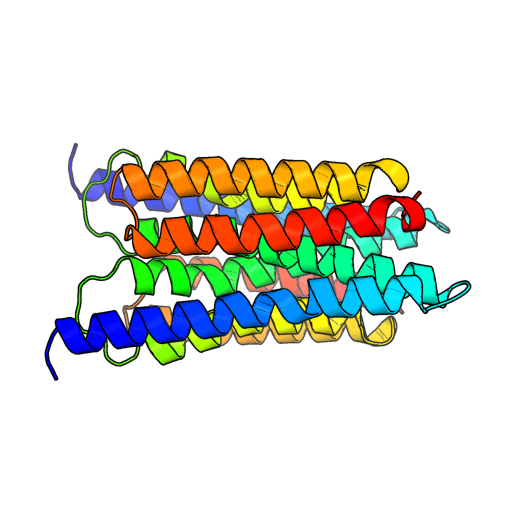.789 13.602 7.227 1 91.75 125 TYR A C 1
ATOM 920 O O . TYR A 1 125 ? -12.742 13.586 8.016 1 91.75 125 TYR A O 1
ATOM 928 N N . PRO A 1 126 ? -11.773 14.312 6.043 1 91.56 126 PRO A N 1
ATOM 929 C CA . PRO A 1 126 ? -13.031 14.953 5.641 1 91.56 126 PRO A CA 1
ATOM 930 C C . PRO A 1 126 ? -14.156 13.953 5.418 1 91.56 126 PRO A C 1
ATOM 932 O O . PRO A 1 126 ? -13.906 12.82 5 1 91.56 126 PRO A O 1
ATOM 935 N N . ARG A 1 127 ? -15.367 14.438 5.613 1 92.25 127 ARG A N 1
ATOM 936 C CA . ARG A 1 127 ? -16.547 13.578 5.504 1 92.25 127 ARG A CA 1
ATOM 937 C C . ARG A 1 127 ? -16.656 12.984 4.102 1 92.25 127 ARG A C 1
ATOM 939 O O . ARG A 1 127 ? -17.047 11.828 3.943 1 92.25 127 ARG A O 1
ATOM 946 N N . TRP A 1 128 ? -16.328 13.797 3.117 1 93.88 128 TRP A N 1
ATOM 947 C CA . TRP A 1 128 ? -16.438 13.312 1.745 1 93.88 128 TRP A CA 1
ATOM 948 C C . TRP A 1 128 ? -15.5 12.133 1.506 1 93.88 128 TRP A C 1
ATOM 950 O O . TRP A 1 128 ? -15.766 11.273 0.662 1 93.88 128 TRP A O 1
ATOM 960 N N . PHE A 1 129 ? -14.445 12.109 2.191 1 94.94 129 PHE A N 1
ATOM 961 C CA . PHE A 1 129 ? -13.492 11.008 2.055 1 94.94 129 PHE A CA 1
ATOM 962 C C . PHE A 1 129 ? -14.094 9.711 2.564 1 94.94 129 PHE A C 1
ATOM 964 O O . PHE A 1 129 ? -13.906 8.648 1.961 1 94.94 129 PHE A O 1
ATOM 971 N N . GLY A 1 130 ? -14.812 9.711 3.637 1 95.25 130 GLY A N 1
ATOM 972 C CA . GLY A 1 130 ? -15.523 8.547 4.141 1 95.25 130 GLY A CA 1
ATOM 973 C C . GLY A 1 130 ? -16.562 8.008 3.172 1 95.25 130 GLY A C 1
ATOM 974 O O . GLY A 1 130 ? -16.672 6.797 2.98 1 95.25 130 GLY A O 1
ATOM 975 N N . THR A 1 131 ? -17.312 8.898 2.621 1 97.12 131 THR A N 1
ATOM 976 C CA . THR A 1 131 ? -18.312 8.5 1.635 1 97.12 131 THR A CA 1
ATOM 977 C C . THR A 1 131 ? -17.656 7.844 0.427 1 97.12 131 THR A C 1
ATOM 979 O O . THR A 1 131 ? -18.141 6.836 -0.082 1 97.12 131 THR A O 1
ATOM 982 N N . LEU A 1 132 ? -16.578 8.422 0.003 1 97.62 132 LEU A N 1
ATOM 983 C CA . LEU A 1 132 ? -15.812 7.859 -1.104 1 97.62 132 LEU A CA 1
ATOM 984 C C . LEU A 1 132 ? -15.344 6.445 -0.776 1 97.62 132 LEU A C 1
ATOM 986 O O . LEU A 1 132 ? -15.516 5.527 -1.581 1 97.62 132 LEU A O 1
ATOM 990 N N . ARG A 1 133 ? -14.797 6.277 0.436 1 98 133 ARG A N 1
ATOM 991 C CA . ARG A 1 133 ? -14.32 4.969 0.867 1 98 133 ARG A CA 1
ATOM 992 C C . ARG A 1 133 ? -15.453 3.947 0.87 1 98 133 ARG A C 1
ATOM 994 O O . ARG A 1 133 ? -15.25 2.783 0.521 1 98 133 ARG A O 1
ATOM 1001 N N . THR A 1 134 ? -16.625 4.387 1.242 1 98.62 134 THR A N 1
ATOM 1002 C CA . THR A 1 134 ? -17.766 3.484 1.272 1 98.62 134 THR A CA 1
ATOM 1003 C C . THR A 1 134 ? -18.125 3.023 -0.136 1 98.62 134 THR A C 1
ATOM 1005 O O . THR A 1 134 ? -18.266 1.825 -0.386 1 98.62 134 THR A O 1
ATOM 1008 N N . ARG A 1 135 ? -18.234 3.926 -1.017 1 98.56 135 ARG A N 1
ATOM 1009 C CA . ARG A 1 135 ? -18.594 3.602 -2.393 1 98.56 135 ARG A CA 1
ATOM 1010 C C . ARG A 1 135 ? -17.562 2.688 -3.031 1 98.56 135 ARG A C 1
ATOM 1012 O O . ARG A 1 135 ? -17.906 1.691 -3.67 1 98.56 135 ARG A O 1
ATOM 1019 N N . LEU A 1 136 ? -16.344 2.973 -2.881 1 98.75 136 LEU A N 1
ATOM 1020 C CA . LEU A 1 136 ? -15.273 2.193 -3.482 1 98.75 136 LEU A CA 1
ATOM 1021 C C . LEU A 1 136 ? -15.219 0.79 -2.889 1 98.75 136 LEU A C 1
ATOM 1023 O O . LEU A 1 136 ? -15.016 -0.189 -3.611 1 98.75 136 LEU A O 1
ATOM 1027 N N . THR A 1 137 ? -15.391 0.705 -1.534 1 98.88 137 THR A N 1
ATOM 1028 C CA . THR A 1 137 ? -15.336 -0.592 -0.869 1 98.88 137 THR A CA 1
ATOM 1029 C C . THR A 1 137 ? -16.469 -1.5 -1.364 1 98.88 137 THR A C 1
ATOM 1031 O O . THR A 1 137 ? -16.25 -2.697 -1.566 1 98.88 137 THR A O 1
ATOM 1034 N N . ILE A 1 138 ? -17.625 -0.969 -1.595 1 98.81 138 ILE A N 1
ATOM 1035 C CA . ILE A 1 138 ? -18.734 -1.749 -2.109 1 98.81 138 ILE A CA 1
ATOM 1036 C C . ILE A 1 138 ? -18.359 -2.371 -3.451 1 98.81 138 ILE A C 1
ATOM 1038 O O . ILE A 1 138 ? -18.531 -3.576 -3.652 1 98.81 138 ILE A O 1
ATOM 1042 N N . VAL A 1 139 ? -17.812 -1.632 -4.359 1 98.88 139 VAL A N 1
ATOM 1043 C CA . VAL A 1 139 ? -17.469 -2.107 -5.695 1 98.88 139 VAL A CA 1
ATOM 1044 C C . VAL A 1 139 ? -16.344 -3.143 -5.602 1 98.88 139 VAL A C 1
ATOM 1046 O O . VAL A 1 139 ? -16.422 -4.199 -6.234 1 98.88 139 VAL A O 1
ATOM 1049 N N . VAL A 1 140 ? -15.359 -2.855 -4.797 1 98.94 140 VAL A N 1
ATOM 1050 C CA . VAL A 1 140 ? -14.219 -3.76 -4.664 1 98.94 140 VAL A CA 1
ATOM 1051 C C . VAL A 1 140 ? -14.688 -5.098 -4.098 1 98.94 140 VAL A C 1
ATOM 1053 O O . VAL A 1 140 ? -14.336 -6.16 -4.621 1 98.94 140 VAL A O 1
ATOM 1056 N N . CYS A 1 141 ? -15.516 -5.074 -3.066 1 98.88 141 CYS A N 1
ATOM 1057 C CA . CYS A 1 141 ? -15.977 -6.309 -2.436 1 98.88 141 CYS A CA 1
ATOM 1058 C C . CYS A 1 141 ? -16.875 -7.102 -3.381 1 98.88 141 CYS A C 1
ATOM 1060 O O . CYS A 1 141 ? -16.781 -8.328 -3.438 1 98.88 141 CYS A O 1
ATOM 1062 N N . LEU A 1 142 ? -17.719 -6.441 -4.129 1 98.81 142 LEU A N 1
ATOM 1063 C CA . LEU A 1 142 ? -18.578 -7.129 -5.09 1 98.81 142 LEU A CA 1
ATOM 1064 C C . LEU A 1 142 ? -17.75 -7.758 -6.203 1 98.81 142 LEU A C 1
ATOM 1066 O O . LEU A 1 142 ? -18 -8.891 -6.613 1 98.81 142 LEU A O 1
ATOM 1070 N N . THR A 1 143 ? -16.812 -7.02 -6.66 1 98.75 143 THR A N 1
ATOM 1071 C CA . THR A 1 143 ? -15.961 -7.523 -7.723 1 98.75 143 THR A CA 1
ATOM 1072 C C . THR A 1 143 ? -15.133 -8.711 -7.238 1 98.75 143 THR A C 1
ATOM 1074 O O . THR A 1 143 ? -15.008 -9.719 -7.938 1 98.75 143 THR A O 1
ATOM 1077 N N . LEU A 1 144 ? -14.555 -8.617 -6.074 1 98.81 144 LEU A N 1
ATOM 1078 C CA . LEU A 1 144 ? -13.797 -9.727 -5.504 1 98.81 144 LEU A CA 1
ATOM 1079 C C . LEU A 1 144 ? -14.703 -10.93 -5.262 1 98.81 144 LEU A C 1
ATOM 1081 O O . LEU A 1 144 ? -14.305 -12.07 -5.508 1 98.81 144 LEU A O 1
ATOM 1085 N N . ALA A 1 145 ? -15.906 -10.68 -4.773 1 98.69 145 ALA A N 1
ATOM 1086 C CA . ALA A 1 145 ? -16.859 -11.773 -4.566 1 98.69 145 ALA A CA 1
ATOM 1087 C C . ALA A 1 145 ? -17.109 -12.523 -5.867 1 98.69 145 ALA A C 1
ATOM 1089 O O . ALA A 1 145 ? -17.234 -13.75 -5.867 1 98.69 145 ALA A O 1
ATOM 1090 N N . ALA A 1 146 ? -17.172 -11.82 -6.941 1 98.38 146 ALA A N 1
ATOM 1091 C CA . ALA A 1 146 ? -17.406 -12.422 -8.25 1 98.38 146 ALA A CA 1
ATOM 1092 C C . ALA A 1 146 ? -16.219 -13.297 -8.672 1 98.38 146 ALA A C 1
ATOM 1094 O O . ALA A 1 146 ? -16.344 -14.117 -9.578 1 98.38 146 ALA A O 1
ATOM 1095 N N . LEU A 1 147 ? -15.117 -13.086 -8.07 1 97.88 147 LEU A N 1
ATOM 1096 C CA . LEU A 1 147 ? -13.914 -13.844 -8.406 1 97.88 147 LEU A CA 1
ATOM 1097 C C . LEU A 1 147 ? -13.867 -15.156 -7.633 1 97.88 147 LEU A C 1
ATOM 1099 O O . LEU A 1 147 ? -13.086 -16.047 -7.965 1 97.88 147 LEU A O 1
ATOM 1103 N N . ILE A 1 148 ? -14.648 -15.383 -6.59 1 97.38 148 ILE A N 1
ATOM 1104 C CA . ILE A 1 148 ? -14.57 -16.5 -5.66 1 97.38 148 ILE A CA 1
ATOM 1105 C C . ILE A 1 148 ? -14.711 -17.812 -6.422 1 97.38 148 ILE A C 1
ATOM 1107 O O . ILE A 1 148 ? -13.914 -18.734 -6.238 1 97.38 148 ILE A O 1
ATOM 1111 N N . PRO A 1 149 ? -15.656 -17.938 -7.395 1 95.56 149 PRO A N 1
ATOM 1112 C CA . PRO A 1 149 ? -15.797 -19.219 -8.094 1 95.56 149 PRO A CA 1
ATOM 1113 C C . PRO A 1 149 ? -14.562 -19.562 -8.93 1 95.56 149 PRO A C 1
ATOM 1115 O O . PRO A 1 149 ? -14.328 -20.75 -9.227 1 95.56 149 PRO A O 1
ATOM 1118 N N . LEU A 1 150 ? -13.797 -18.562 -9.312 1 94.5 150 LEU A N 1
ATOM 1119 C CA . LEU A 1 150 ? -12.633 -18.797 -10.172 1 94.5 150 LEU A CA 1
ATOM 1120 C C . LEU A 1 150 ? -11.391 -19.094 -9.344 1 94.5 150 LEU A C 1
ATOM 1122 O O . LEU A 1 150 ? -10.398 -19.594 -9.867 1 94.5 150 LEU A O 1
ATOM 1126 N N . ALA A 1 151 ? -11.336 -18.594 -8.117 1 83.12 151 ALA A N 1
ATO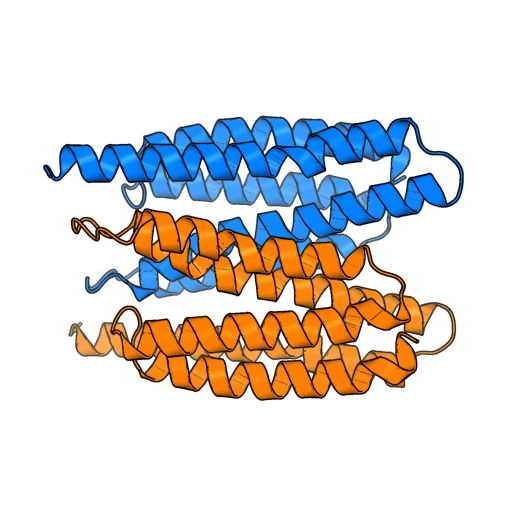M 1127 C CA . ALA A 1 151 ? -10.164 -18.75 -7.258 1 83.12 151 ALA A CA 1
ATOM 1128 C C . ALA A 1 151 ? -10.25 -20.031 -6.434 1 83.12 151 ALA A C 1
ATOM 1130 O O . ALA A 1 151 ? -9.336 -20.344 -5.668 1 83.12 151 ALA A O 1
ATOM 1131 N N . ALA A 1 152 ? -11.391 -20.75 -6.508 1 75.38 152 ALA A N 1
ATOM 1132 C CA . ALA A 1 152 ? -11.609 -22 -5.766 1 75.38 152 ALA A CA 1
ATOM 1133 C C . ALA A 1 152 ? -10.93 -23.172 -6.453 1 75.38 152 ALA A C 1
ATOM 1135 O O . ALA A 1 152 ? -10.758 -23.172 -7.676 1 75.38 152 ALA A O 1
ATOM 1136 N N . MET B 1 1 ? 2.525 16.281 28.875 1 54.91 1 MET B N 1
ATOM 1137 C CA . MET B 1 1 ? 3.465 15.547 28.047 1 54.91 1 MET B CA 1
ATOM 1138 C C . MET B 1 1 ? 3.949 16.391 26.875 1 54.91 1 MET B C 1
ATOM 1140 O O . MET B 1 1 ? 3.143 16.891 26.094 1 54.91 1 MET B O 1
ATOM 1144 N N . ASP B 1 2 ? 5.266 16.891 26.688 1 70.69 2 ASP B N 1
ATOM 1145 C CA . ASP B 1 2 ? 5.809 17.969 25.859 1 70.69 2 ASP B CA 1
ATOM 1146 C C . ASP B 1 2 ? 5.852 17.562 24.391 1 70.69 2 ASP B C 1
ATOM 1148 O O . ASP B 1 2 ? 5.906 16.359 24.062 1 70.69 2 ASP B O 1
ATOM 1152 N N . ALA B 1 3 ? 5.547 18.422 23.531 1 69.69 3 ALA B N 1
ATOM 1153 C CA . ALA B 1 3 ? 5.605 18.266 22.078 1 69.69 3 ALA B CA 1
ATOM 1154 C C . ALA B 1 3 ? 6.824 17.453 21.656 1 69.69 3 ALA B C 1
ATOM 1156 O O . ALA B 1 3 ? 6.746 16.641 20.734 1 69.69 3 ALA B O 1
ATOM 1157 N N . LEU B 1 4 ? 7.875 17.578 22.422 1 75.19 4 LEU B N 1
ATOM 1158 C CA . LEU B 1 4 ? 9.117 16.875 22.125 1 75.19 4 LEU B CA 1
ATOM 1159 C C . LEU B 1 4 ? 8.984 15.391 22.438 1 75.19 4 LEU B C 1
ATOM 1161 O O . LEU B 1 4 ? 9.477 14.547 21.688 1 75.19 4 LEU B O 1
ATOM 1165 N N . SER B 1 5 ? 8.25 15.141 23.453 1 80.25 5 SER B N 1
ATOM 1166 C CA . SER B 1 5 ? 8.047 13.75 23.844 1 80.25 5 SER B CA 1
ATOM 1167 C C . SER B 1 5 ? 7.145 13.023 22.859 1 80.25 5 SER B C 1
ATOM 1169 O O . SER B 1 5 ? 7.391 11.867 22.516 1 80.25 5 SER B O 1
ATOM 1171 N N . PHE B 1 6 ? 6.277 13.805 22.375 1 79.69 6 PHE B N 1
ATOM 1172 C CA . PHE B 1 6 ? 5.348 13.203 21.422 1 79.69 6 PHE B CA 1
ATOM 1173 C C . PHE B 1 6 ? 6.047 12.891 20.109 1 79.69 6 PHE B C 1
ATOM 1175 O O . PHE B 1 6 ? 5.824 11.836 19.516 1 79.69 6 PHE B O 1
ATOM 1182 N N . GLU B 1 7 ? 6.895 13.734 19.672 1 81.88 7 GLU B N 1
ATOM 1183 C CA . GLU B 1 7 ? 7.641 13.531 18.422 1 81.88 7 GLU B CA 1
ATOM 1184 C C . GLU B 1 7 ? 8.602 12.352 18.547 1 81.88 7 GLU B C 1
ATOM 1186 O O . GLU B 1 7 ? 8.766 11.578 17.594 1 81.88 7 GLU B O 1
ATOM 1191 N N . ASP B 1 8 ? 9.188 12.297 19.641 1 85.75 8 ASP B N 1
ATOM 1192 C CA . ASP B 1 8 ? 10.117 11.203 19.891 1 85.75 8 ASP B CA 1
ATOM 1193 C C . ASP B 1 8 ? 9.391 9.859 19.875 1 85.75 8 ASP B C 1
ATOM 1195 O O . ASP B 1 8 ? 9.914 8.867 19.359 1 85.75 8 ASP B O 1
ATOM 1199 N N . ARG B 1 9 ? 8.281 9.891 20.484 1 87.19 9 ARG B N 1
ATOM 1200 C CA . ARG B 1 9 ? 7.496 8.664 20.531 1 87.19 9 ARG B CA 1
ATOM 1201 C C . ARG B 1 9 ? 7.043 8.25 19.141 1 87.19 9 ARG B C 1
ATOM 1203 O O . ARG B 1 9 ? 7.129 7.078 18.766 1 87.19 9 ARG B O 1
ATOM 1210 N N . ARG B 1 10 ? 6.574 9.133 18.391 1 89.12 10 ARG B N 1
ATOM 1211 C CA . ARG B 1 10 ? 6.168 8.875 17.016 1 89.12 10 ARG B CA 1
ATOM 1212 C C . ARG B 1 10 ? 7.332 8.32 16.203 1 89.12 10 ARG B C 1
ATOM 1214 O O . ARG B 1 10 ? 7.184 7.316 15.492 1 89.12 10 ARG B O 1
ATOM 1221 N N . ALA B 1 11 ? 8.445 8.977 16.344 1 92.5 11 ALA B N 1
ATOM 1222 C CA . ALA B 1 11 ? 9.625 8.555 15.602 1 92.5 11 ALA B CA 1
ATOM 1223 C C . ALA B 1 11 ? 10.031 7.133 15.992 1 92.5 11 ALA B C 1
ATOM 1225 O O . ALA B 1 11 ? 10.406 6.328 15.133 1 92.5 11 ALA B O 1
ATOM 1226 N N . SER B 1 12 ? 9.922 6.867 17.219 1 95.25 12 SER B N 1
ATOM 1227 C CA . SER B 1 12 ? 10.305 5.543 17.703 1 95.25 12 SER B CA 1
ATOM 1228 C C . SER B 1 12 ? 9.367 4.469 17.156 1 95.25 12 SER B C 1
ATOM 1230 O O . SER B 1 12 ? 9.812 3.387 16.781 1 95.25 12 SER B O 1
ATOM 1232 N N . VAL B 1 13 ? 8.117 4.715 17.078 1 96.19 13 VAL B N 1
ATOM 1233 C CA . VAL B 1 13 ? 7.141 3.754 16.578 1 96.19 13 VAL B CA 1
ATOM 1234 C C . VAL B 1 13 ? 7.324 3.559 15.086 1 96.19 13 VAL B C 1
ATOM 1236 O O . VAL B 1 13 ? 7.281 2.432 14.586 1 96.19 13 VAL B O 1
ATOM 1239 N N . VAL B 1 14 ? 7.527 4.629 14.367 1 97.19 14 VAL B N 1
ATOM 1240 C CA . VAL B 1 14 ? 7.777 4.551 12.93 1 97.19 14 VAL B CA 1
ATOM 1241 C C . VAL B 1 14 ? 9.008 3.686 12.672 1 97.19 14 VAL B C 1
ATOM 1243 O O . VAL B 1 14 ? 8.977 2.801 11.812 1 97.19 14 VAL B O 1
ATOM 1246 N N . ARG B 1 15 ? 10.047 3.924 13.445 1 97.44 15 ARG B N 1
ATOM 1247 C CA . ARG B 1 15 ? 11.281 3.158 13.273 1 97.44 15 ARG B CA 1
ATOM 1248 C C . ARG B 1 15 ? 11.055 1.68 13.562 1 97.44 15 ARG B C 1
ATOM 1250 O O . ARG B 1 15 ? 11.477 0.815 12.797 1 97.44 15 ARG B O 1
ATOM 1257 N N . LEU B 1 16 ? 10.375 1.411 14.609 1 98 16 LEU B N 1
ATOM 1258 C CA . LEU B 1 16 ? 10.117 0.033 15.008 1 98 16 LEU B CA 1
ATOM 1259 C C . LEU B 1 16 ? 9.305 -0.7 13.945 1 98 16 LEU B C 1
ATOM 1261 O O . LEU B 1 16 ? 9.68 -1.799 13.523 1 98 16 LEU B O 1
ATOM 1265 N N . LEU B 1 17 ? 8.266 -0.118 13.523 1 98.44 17 LEU B N 1
ATOM 1266 C CA . LEU B 1 17 ? 7.395 -0.749 12.531 1 98.44 17 LEU B CA 1
ATOM 1267 C C . LEU B 1 17 ? 8.094 -0.857 11.18 1 98.44 17 LEU B C 1
ATOM 1269 O O . LEU B 1 17 ? 7.93 -1.851 10.469 1 98.44 17 LEU B O 1
ATOM 1273 N N . SER B 1 18 ? 8.883 0.123 10.828 1 98.5 18 SER B N 1
ATOM 1274 C CA . SER B 1 18 ? 9.57 0.116 9.539 1 98.5 18 SER B CA 1
ATOM 1275 C C . SER B 1 18 ? 10.656 -0.954 9.5 1 98.5 18 SER B C 1
ATOM 1277 O O . SER B 1 18 ? 10.773 -1.695 8.523 1 98.5 18 SER B O 1
ATOM 1279 N N . TYR B 1 19 ? 11.391 -1.081 10.531 1 98.44 19 TYR B N 1
ATOM 1280 C CA . TYR B 1 19 ? 12.391 -2.139 10.578 1 98.44 19 TYR B CA 1
ATOM 1281 C C . TYR B 1 19 ? 11.734 -3.512 10.633 1 98.44 19 TYR B C 1
ATOM 1283 O O . TYR B 1 19 ? 12.258 -4.48 10.086 1 98.44 19 TYR B O 1
ATOM 1291 N N . GLY B 1 20 ? 10.609 -3.59 11.328 1 98.56 20 GLY B N 1
ATOM 1292 C CA . GLY B 1 20 ? 9.844 -4.824 11.312 1 98.56 20 GLY B CA 1
ATOM 1293 C C . GLY B 1 20 ? 9.43 -5.25 9.914 1 98.56 20 GLY B C 1
ATOM 1294 O O . GLY B 1 20 ? 9.289 -6.445 9.641 1 98.56 20 GLY B O 1
ATOM 1295 N N . GLY B 1 21 ? 9.227 -4.242 9.078 1 98.62 21 GLY B N 1
ATOM 1296 C CA . GLY B 1 21 ? 8.828 -4.512 7.703 1 98.62 21 GLY B CA 1
ATOM 1297 C C . GLY B 1 21 ? 9.914 -5.203 6.895 1 98.62 21 GLY B C 1
ATOM 1298 O O . GLY B 1 21 ? 9.641 -5.738 5.816 1 98.62 21 GLY B O 1
ATOM 1299 N N . LEU B 1 22 ? 11.102 -5.262 7.43 1 98.81 22 LEU B N 1
ATOM 1300 C CA . LEU B 1 22 ? 12.203 -5.91 6.715 1 98.81 22 LEU B CA 1
ATOM 1301 C C . LEU B 1 22 ? 12.156 -7.422 6.898 1 98.81 22 LEU B C 1
ATOM 1303 O O . LEU B 1 22 ? 12.797 -8.164 6.156 1 98.81 22 LEU B O 1
ATOM 1307 N N . VAL B 1 23 ? 11.414 -7.887 7.824 1 98.81 23 VAL B N 1
ATOM 1308 C CA . VAL B 1 23 ? 11.43 -9.289 8.219 1 98.81 23 VAL B CA 1
ATOM 1309 C C . VAL B 1 23 ? 10.984 -10.164 7.055 1 98.81 23 VAL B C 1
ATOM 1311 O O . VAL B 1 23 ? 11.664 -11.125 6.695 1 98.81 23 VAL B O 1
ATOM 1314 N N . PRO B 1 24 ? 9.914 -9.914 6.371 1 98.88 24 PRO B N 1
ATOM 1315 C CA . PRO B 1 24 ? 9.523 -10.773 5.25 1 98.88 24 PRO B CA 1
ATOM 1316 C C . PRO B 1 24 ? 10.523 -10.719 4.094 1 98.88 24 PRO B C 1
ATOM 1318 O O . PRO B 1 24 ? 10.68 -11.695 3.361 1 98.88 24 PRO B O 1
ATOM 1321 N N . PHE B 1 25 ? 11.18 -9.578 3.953 1 98.88 25 PHE B N 1
ATOM 1322 C CA . PHE B 1 25 ? 12.18 -9.477 2.898 1 98.88 25 PHE B CA 1
ATOM 1323 C C . PHE B 1 25 ? 13.375 -10.375 3.197 1 98.88 25 PHE B C 1
ATOM 1325 O O . PHE B 1 25 ? 13.734 -11.234 2.387 1 98.88 25 PHE B O 1
ATOM 1332 N N . VAL B 1 26 ? 13.945 -10.188 4.336 1 98.81 26 VAL B N 1
ATOM 1333 C CA . VAL B 1 26 ? 15.156 -10.906 4.711 1 98.81 26 VAL B CA 1
ATOM 1334 C C . VAL B 1 26 ? 14.82 -12.375 4.965 1 98.81 26 VAL B C 1
ATOM 1336 O O . VAL B 1 26 ? 15.453 -13.273 4.395 1 98.81 26 VAL B O 1
ATOM 1339 N N . GLY B 1 27 ? 13.844 -12.609 5.789 1 98.75 27 GLY B N 1
ATOM 1340 C CA . GLY B 1 27 ? 13.438 -13.977 6.086 1 98.75 27 GLY B CA 1
ATOM 1341 C C . GLY B 1 27 ? 12.922 -14.719 4.871 1 98.75 27 GLY B C 1
ATOM 1342 O O . GLY B 1 27 ? 13.234 -15.898 4.676 1 98.75 27 GLY B O 1
ATOM 1343 N N . GLY B 1 28 ? 12.094 -14.094 4.062 1 98.62 28 GLY B N 1
ATOM 1344 C CA . GLY B 1 28 ? 11.57 -14.711 2.854 1 98.62 28 GLY B CA 1
ATOM 1345 C C . GLY B 1 28 ? 12.648 -15.062 1.85 1 98.62 28 GLY B C 1
ATOM 1346 O O . GLY B 1 28 ? 12.609 -16.141 1.239 1 98.62 28 GLY B O 1
ATOM 1347 N N . THR B 1 29 ? 13.555 -14.148 1.671 1 98.5 29 THR B N 1
ATOM 1348 C CA . THR B 1 29 ? 14.656 -14.414 0.747 1 98.5 29 THR B CA 1
ATOM 1349 C C . THR B 1 29 ? 15.516 -15.57 1.25 1 98.5 29 THR B C 1
ATOM 1351 O O . THR B 1 29 ? 15.883 -16.453 0.48 1 98.5 29 THR B O 1
ATOM 1354 N N . ALA B 1 30 ? 15.867 -15.578 2.555 1 98.56 30 ALA B N 1
ATOM 1355 C CA . ALA B 1 30 ? 16.609 -16.703 3.133 1 98.56 30 ALA B CA 1
ATOM 1356 C C . ALA B 1 30 ? 15.844 -18.016 2.939 1 98.56 30 ALA B C 1
ATOM 1358 O O . ALA B 1 30 ? 16.438 -19.016 2.539 1 98.56 30 ALA B O 1
ATOM 1359 N N . LEU B 1 31 ? 14.602 -17.953 3.164 1 98.56 31 LEU B N 1
ATOM 1360 C CA . LEU B 1 31 ? 13.766 -19.141 3.016 1 98.56 31 LEU B CA 1
ATOM 1361 C C . LEU B 1 31 ? 13.727 -19.594 1.561 1 98.56 31 LEU B C 1
ATOM 1363 O O . LEU B 1 31 ? 13.703 -20.797 1.282 1 98.56 31 LEU B O 1
ATOM 1367 N N . ALA B 1 32 ? 13.656 -18.672 0.651 1 98.31 32 ALA B N 1
ATOM 1368 C CA . ALA B 1 32 ? 13.633 -19 -0.772 1 98.31 32 ALA B CA 1
ATOM 1369 C C . ALA B 1 32 ? 14.891 -19.781 -1.176 1 98.31 32 ALA B C 1
ATOM 1371 O O . ALA B 1 32 ? 14.82 -20.703 -1.988 1 98.31 32 ALA B O 1
ATOM 1372 N N . TRP B 1 33 ? 16.016 -19.422 -0.612 1 97.94 33 TRP B N 1
ATOM 1373 C CA . TRP B 1 33 ? 17.266 -20.078 -0.942 1 97.94 33 TRP B CA 1
ATOM 1374 C C . TRP B 1 33 ? 17.328 -21.484 -0.329 1 97.94 33 TRP B C 1
ATOM 1376 O O . TRP B 1 33 ? 18.047 -22.344 -0.815 1 97.94 33 TRP B O 1
ATOM 1386 N N . MET B 1 34 ? 16.547 -21.672 0.686 1 98 34 MET B N 1
ATOM 1387 C CA . MET B 1 34 ? 16.547 -22.969 1.368 1 98 34 MET B CA 1
ATOM 1388 C C . MET B 1 34 ? 15.492 -23.891 0.779 1 98 34 MET B C 1
ATOM 1390 O O . MET B 1 34 ? 15.562 -25.109 0.947 1 98 34 MET B O 1
ATOM 1394 N N . ALA B 1 35 ? 14.508 -23.328 0.207 1 96.62 35 ALA B N 1
ATOM 1395 C CA . ALA B 1 35 ? 13.375 -24.094 -0.321 1 96.62 35 ALA B CA 1
ATOM 1396 C C . ALA B 1 35 ? 13.734 -24.766 -1.64 1 96.62 35 ALA B C 1
ATOM 1398 O O . ALA B 1 35 ? 14.719 -24.391 -2.285 1 96.62 35 ALA B O 1
ATOM 1399 N N . GLU B 1 36 ? 12.984 -25.797 -1.953 1 93.5 36 GLU B N 1
ATOM 1400 C CA . GLU B 1 36 ? 13.203 -26.547 -3.188 1 93.5 36 GLU B CA 1
ATOM 1401 C C . GLU B 1 36 ? 11.898 -26.781 -3.936 1 93.5 36 GLU B C 1
ATOM 1403 O O . GLU B 1 36 ? 10.812 -26.656 -3.361 1 93.5 36 GLU B O 1
ATOM 1408 N N . GLY B 1 37 ? 12.055 -27.031 -5.316 1 92.12 37 GLY B N 1
ATOM 1409 C CA . GLY B 1 37 ? 10.906 -27.375 -6.137 1 92.12 37 GLY B CA 1
ATOM 1410 C C . GLY B 1 37 ? 9.836 -26.312 -6.152 1 92.12 37 GLY B C 1
ATOM 1411 O O . GLY B 1 37 ? 10.148 -25.125 -6.27 1 92.12 37 GLY B O 1
ATOM 1412 N N . ASP B 1 38 ? 8.57 -26.688 -6.062 1 91.31 38 ASP B N 1
ATOM 1413 C CA . ASP B 1 38 ? 7.434 -25.781 -6.129 1 91.31 38 ASP B CA 1
ATOM 1414 C C . ASP B 1 38 ? 7.41 -24.828 -4.93 1 91.31 38 ASP B C 1
ATOM 1416 O O . ASP B 1 38 ? 6.906 -23.719 -5.023 1 91.31 38 ASP B O 1
ATOM 1420 N N . GLY B 1 39 ? 7.949 -25.312 -3.838 1 95.06 39 GLY B N 1
ATOM 1421 C CA . GLY B 1 39 ? 8.016 -24.5 -2.635 1 95.06 39 GLY B CA 1
ATOM 1422 C C . GLY B 1 39 ? 8.875 -23.266 -2.793 1 95.06 39 GLY B C 1
ATOM 1423 O O . GLY B 1 39 ? 8.547 -22.203 -2.258 1 95.06 39 GLY B O 1
ATOM 1424 N N . GLN B 1 40 ? 9.961 -23.391 -3.525 1 97.38 40 GLN B N 1
ATOM 1425 C CA . GLN B 1 40 ? 10.836 -22.25 -3.77 1 97.38 40 GLN B CA 1
ATOM 1426 C C . GLN B 1 40 ? 10.102 -21.156 -4.531 1 97.38 40 GLN B C 1
ATOM 1428 O O . GLN B 1 40 ? 10.18 -19.984 -4.164 1 97.38 40 GLN B O 1
ATOM 1433 N N . GLY B 1 41 ? 9.359 -21.578 -5.539 1 95.69 41 GLY B N 1
ATOM 1434 C CA . GLY B 1 41 ? 8.578 -20.609 -6.293 1 95.69 41 GLY B CA 1
ATOM 1435 C C . GLY B 1 41 ? 7.52 -19.922 -5.457 1 95.69 41 GLY B C 1
ATOM 1436 O O . GLY B 1 41 ? 7.289 -18.719 -5.617 1 95.69 41 GLY B O 1
ATOM 1437 N N . ALA B 1 42 ? 6.93 -20.688 -4.586 1 96.38 42 ALA B N 1
ATOM 1438 C CA . ALA B 1 42 ? 5.895 -20.125 -3.721 1 96.38 42 ALA B CA 1
ATOM 1439 C C . ALA B 1 42 ? 6.477 -19.078 -2.781 1 96.38 42 ALA B C 1
ATOM 1441 O O . ALA B 1 42 ? 5.852 -18.031 -2.537 1 96.38 42 ALA B O 1
ATOM 1442 N N . VAL B 1 43 ? 7.633 -19.359 -2.285 1 98.19 43 VAL B N 1
ATOM 1443 C CA . VAL B 1 43 ? 8.289 -18.422 -1.37 1 98.19 43 VAL B CA 1
ATOM 1444 C C . VAL B 1 43 ? 8.688 -17.156 -2.121 1 98.19 43 VAL B C 1
ATOM 1446 O O . VAL B 1 43 ? 8.477 -16.047 -1.634 1 98.19 43 VAL B O 1
ATOM 1449 N N . VAL B 1 44 ? 9.273 -17.297 -3.283 1 98.19 44 VAL B N 1
ATOM 1450 C CA . VAL B 1 44 ? 9.664 -16.156 -4.098 1 98.19 44 VAL B CA 1
ATOM 1451 C C . VAL B 1 44 ? 8.438 -15.297 -4.391 1 98.19 44 VAL B C 1
ATOM 1453 O O . VAL B 1 44 ? 8.484 -14.07 -4.262 1 98.19 44 VAL B O 1
ATOM 1456 N N . ARG B 1 45 ? 7.363 -15.922 -4.68 1 97.69 45 ARG B N 1
ATOM 1457 C CA . ARG B 1 45 ? 6.129 -15.195 -4.965 1 97.69 45 ARG B CA 1
ATOM 1458 C C . ARG B 1 45 ? 5.645 -14.438 -3.736 1 97.69 45 ARG B C 1
ATOM 1460 O O . ARG B 1 45 ? 5.16 -13.305 -3.85 1 97.69 45 ARG B O 1
ATOM 1467 N N . ALA B 1 46 ? 5.746 -15.062 -2.637 1 98.62 46 ALA B N 1
ATOM 1468 C CA . ALA B 1 46 ? 5.328 -14.406 -1.399 1 98.62 46 ALA B CA 1
ATOM 1469 C C . ALA B 1 46 ? 6.137 -13.133 -1.151 1 98.62 46 ALA B C 1
ATOM 1471 O O . ALA B 1 46 ? 5.582 -12.109 -0.745 1 98.62 46 ALA B O 1
ATOM 1472 N N . VAL B 1 47 ? 7.445 -13.18 -1.376 1 98.88 47 VAL B N 1
ATOM 1473 C CA . VAL B 1 47 ? 8.297 -12.016 -1.173 1 98.88 47 VAL B CA 1
ATOM 1474 C C . VAL B 1 47 ? 7.953 -10.938 -2.193 1 98.88 47 VAL B C 1
ATOM 1476 O O . VAL B 1 47 ? 7.926 -9.75 -1.864 1 98.88 47 VAL B O 1
ATOM 1479 N N . VAL B 1 48 ? 7.652 -11.344 -3.379 1 98.88 48 VAL B N 1
ATOM 1480 C CA . VAL B 1 48 ? 7.312 -10.414 -4.449 1 98.88 48 VAL B CA 1
ATOM 1481 C C . VAL B 1 48 ? 6.016 -9.688 -4.109 1 98.88 48 VAL B C 1
ATOM 1483 O O . VAL B 1 48 ? 5.93 -8.461 -4.234 1 98.88 48 VAL B O 1
ATOM 1486 N N . VAL B 1 49 ? 5.004 -10.359 -3.65 1 98.94 49 VAL B N 1
ATOM 1487 C CA . VAL B 1 49 ? 3.73 -9.742 -3.301 1 98.94 49 VAL B CA 1
ATOM 1488 C C . VAL B 1 49 ? 3.922 -8.797 -2.115 1 98.94 49 VAL B C 1
ATOM 1490 O O . VAL B 1 49 ? 3.328 -7.719 -2.074 1 98.94 49 VAL B O 1
ATOM 1493 N N . TYR B 1 50 ? 4.738 -9.203 -1.221 1 98.94 50 TYR B N 1
ATOM 1494 C CA . TYR B 1 50 ? 5.051 -8.328 -0.096 1 98.94 50 TYR B CA 1
ATOM 1495 C C . TYR B 1 50 ? 5.738 -7.059 -0.569 1 98.94 50 TYR B C 1
ATOM 1497 O O . TYR B 1 50 ? 5.445 -5.965 -0.073 1 98.94 50 TYR B O 1
ATOM 1505 N N . ALA B 1 51 ? 6.645 -7.191 -1.477 1 98.94 51 ALA B N 1
ATOM 1506 C CA . ALA B 1 51 ? 7.328 -6.031 -2.039 1 98.94 51 ALA B CA 1
ATOM 1507 C C . ALA B 1 51 ? 6.332 -5.059 -2.668 1 98.94 51 ALA B C 1
ATOM 1509 O O . ALA B 1 51 ? 6.457 -3.842 -2.504 1 98.94 51 ALA B O 1
ATOM 1510 N N . VAL B 1 52 ? 5.383 -5.578 -3.363 1 98.94 52 VAL B N 1
ATOM 1511 C CA . VAL B 1 52 ? 4.34 -4.746 -3.955 1 98.94 52 VAL B CA 1
ATOM 1512 C C . VAL B 1 52 ? 3.582 -4.008 -2.854 1 98.94 52 VAL B C 1
ATOM 1514 O O . VAL B 1 52 ? 3.299 -2.812 -2.98 1 98.94 52 VAL B O 1
ATOM 1517 N N . SER B 1 53 ? 3.279 -4.703 -1.792 1 98.94 53 SER B N 1
ATOM 1518 C CA . SER B 1 53 ? 2.576 -4.117 -0.657 1 98.94 53 SER B CA 1
ATOM 1519 C C . SER B 1 53 ? 3.377 -2.973 -0.043 1 98.94 53 SER B C 1
ATOM 1521 O O . SER B 1 53 ? 2.824 -1.912 0.258 1 98.94 53 SER B O 1
ATOM 1523 N N . ILE B 1 54 ? 4.641 -3.129 0.096 1 98.94 54 ILE B N 1
ATOM 1524 C CA . ILE B 1 54 ? 5.488 -2.121 0.718 1 98.94 54 ILE B CA 1
ATOM 1525 C C . ILE B 1 54 ? 5.641 -0.925 -0.22 1 98.94 54 ILE B C 1
ATOM 1527 O O . ILE B 1 54 ? 5.602 0.226 0.221 1 98.94 54 ILE B O 1
ATOM 1531 N N . LEU B 1 55 ? 5.844 -1.165 -1.489 1 98.94 55 LEU B N 1
ATOM 1532 C CA . LEU B 1 55 ? 5.922 -0.071 -2.451 1 98.94 55 LEU B CA 1
ATOM 1533 C C . LEU B 1 55 ? 4.656 0.779 -2.412 1 98.94 55 LEU B C 1
ATOM 1535 O O . LEU B 1 55 ? 4.727 2.01 -2.43 1 98.94 55 LEU B O 1
ATOM 1539 N N . SER B 1 56 ? 3.516 0.082 -2.342 1 98.94 56 SER B N 1
ATOM 1540 C CA . SER B 1 56 ? 2.238 0.784 -2.266 1 98.94 56 SER B CA 1
ATOM 1541 C C . SER B 1 56 ? 2.143 1.619 -0.993 1 98.94 56 SER B C 1
ATOM 1543 O O . SER B 1 56 ? 1.704 2.771 -1.032 1 98.94 56 SER B O 1
ATOM 1545 N N . PHE B 1 57 ? 2.572 1.079 0.099 1 98.94 57 PHE B N 1
ATOM 1546 C CA . PHE B 1 57 ? 2.584 1.757 1.39 1 98.94 57 PHE B CA 1
ATOM 1547 C C . PHE B 1 57 ? 3.387 3.051 1.315 1 98.94 57 PHE B C 1
ATOM 1549 O O . PHE B 1 57 ? 2.91 4.105 1.737 1 98.94 57 PHE B O 1
ATOM 1556 N N . ILE B 1 58 ? 4.52 2.975 0.715 1 98.75 58 ILE B N 1
ATOM 1557 C CA . ILE B 1 58 ? 5.449 4.098 0.609 1 98.75 58 ILE B CA 1
ATOM 1558 C C . ILE B 1 58 ? 4.793 5.234 -0.168 1 98.75 58 ILE B C 1
ATOM 1560 O O . ILE B 1 58 ? 4.852 6.395 0.249 1 98.75 58 ILE B O 1
ATOM 1564 N N . GLY B 1 59 ? 4.156 4.914 -1.234 1 98.69 59 GLY B N 1
ATOM 1565 C CA . GLY B 1 59 ? 3.5 5.934 -2.037 1 98.69 59 GLY B CA 1
ATOM 1566 C C . GLY B 1 59 ? 2.342 6.598 -1.321 1 98.69 59 GLY B C 1
ATOM 1567 O O . GLY B 1 59 ? 2.156 7.812 -1.427 1 98.69 59 GLY B O 1
ATOM 1568 N N . ALA B 1 60 ? 1.621 5.809 -0.59 1 98.69 60 ALA B N 1
ATOM 1569 C CA . ALA B 1 60 ? 0.356 6.25 -0.007 1 98.69 60 ALA B CA 1
ATOM 1570 C C . ALA B 1 60 ? 0.593 7.23 1.14 1 98.69 60 ALA B C 1
ATOM 1572 O O . ALA B 1 60 ? -0.299 8 1.498 1 98.69 60 ALA B O 1
ATOM 1573 N N . ILE B 1 61 ? 1.751 7.234 1.743 1 97.88 61 ILE B N 1
ATOM 1574 C CA . ILE B 1 61 ? 2.092 8.133 2.842 1 97.88 61 ILE B CA 1
ATOM 1575 C C . ILE B 1 61 ? 1.923 9.578 2.393 1 97.88 61 ILE B C 1
ATOM 1577 O O . ILE B 1 61 ? 1.478 10.43 3.17 1 97.88 61 ILE B O 1
ATOM 1581 N N . HIS B 1 62 ? 2.17 9.883 1.146 1 96.94 62 HIS B N 1
ATOM 1582 C CA . HIS B 1 62 ? 2.039 11.242 0.631 1 96.94 62 HIS B CA 1
ATOM 1583 C C . HIS B 1 62 ? 0.578 11.672 0.587 1 96.94 62 HIS B C 1
ATOM 1585 O O . HIS B 1 62 ? 0.273 12.859 0.738 1 96.94 62 HIS B O 1
ATOM 1591 N N . TRP B 1 63 ? -0.287 10.703 0.35 1 96.62 63 TRP B N 1
ATOM 1592 C CA . TRP B 1 63 ? -1.714 11.008 0.371 1 96.62 63 TRP B CA 1
ATOM 1593 C C . TRP B 1 63 ? -2.146 11.492 1.75 1 96.62 63 TRP B C 1
ATOM 1595 O O . TRP B 1 63 ? -2.869 12.484 1.868 1 96.62 63 TRP B O 1
ATOM 1605 N N . GLY B 1 64 ? -1.714 10.695 2.746 1 94.88 64 GLY B N 1
ATOM 1606 C CA . GLY B 1 64 ? -2.072 11.094 4.098 1 94.88 64 GLY B CA 1
ATOM 1607 C C . GLY B 1 64 ? -1.634 12.5 4.445 1 94.88 64 GLY B C 1
ATOM 1608 O O . GLY B 1 64 ? -2.381 13.258 5.074 1 94.88 64 GLY B O 1
ATOM 1609 N N . ARG B 1 65 ? -0.446 12.766 4.031 1 93.12 65 ARG B N 1
ATOM 1610 C CA . ARG B 1 65 ? 0.079 14.109 4.273 1 93.12 65 ARG B CA 1
ATOM 1611 C C . ARG B 1 65 ? -0.783 15.164 3.592 1 93.12 65 ARG B C 1
ATOM 1613 O O . ARG B 1 65 ? -1.154 16.172 4.211 1 93.12 65 ARG B O 1
ATOM 1620 N N . VAL B 1 66 ? -1.104 14.992 2.352 1 92.88 66 VAL B N 1
ATOM 1621 C CA . VAL B 1 66 ? -1.846 15.969 1.57 1 92.88 66 VAL B CA 1
ATOM 1622 C C . VAL B 1 66 ? -3.266 16.094 2.117 1 92.88 66 VAL B C 1
ATOM 1624 O O . VAL B 1 66 ? -3.797 17.203 2.227 1 92.88 66 VAL B O 1
ATOM 1627 N N . LEU B 1 67 ? -3.879 15.055 2.527 1 90.88 67 LEU B N 1
ATOM 1628 C CA . LEU B 1 67 ? -5.258 15.047 3 1 90.88 67 LEU B CA 1
ATOM 1629 C C . LEU B 1 67 ? -5.367 15.703 4.371 1 90.88 67 LEU B C 1
ATOM 1631 O O . LEU B 1 67 ? -6.445 16.172 4.754 1 90.88 67 LEU B O 1
ATOM 1635 N N . SER B 1 68 ? -4.27 15.727 5.062 1 85.06 68 SER B N 1
ATOM 1636 C CA . SER B 1 68 ? -4.332 16.234 6.43 1 85.06 68 SER B CA 1
ATOM 1637 C C . SER B 1 68 ? -3.961 17.719 6.48 1 85.06 68 SER B C 1
ATOM 1639 O O . SER B 1 68 ? -4.191 18.391 7.488 1 85.06 68 SER B O 1
ATOM 1641 N N . ARG B 1 69 ? -3.279 18.109 5.461 1 76.81 69 ARG B N 1
ATOM 1642 C CA . ARG B 1 69 ? -2.822 19.484 5.504 1 76.81 69 ARG B CA 1
ATOM 1643 C C . ARG B 1 69 ? -3.932 20.438 5.078 1 76.81 69 ARG B C 1
ATOM 1645 O O . ARG B 1 69 ? -4.613 20.203 4.078 1 76.81 69 ARG B O 1
ATOM 1652 N N . ARG B 1 70 ? -4.074 21.219 5.969 1 64.31 70 ARG B N 1
ATOM 1653 C CA . ARG B 1 70 ? -5.074 22.266 5.746 1 64.31 70 ARG B CA 1
ATOM 1654 C C . ARG B 1 70 ? -4.453 23.484 5.082 1 64.31 70 ARG B C 1
ATOM 1656 O O . ARG B 1 70 ? -5.164 24.422 4.703 1 64.31 70 ARG B O 1
ATOM 1663 N N . ASP B 1 71 ? -3.17 23.188 4.754 1 61.97 71 ASP B N 1
ATOM 1664 C CA . ASP B 1 71 ? -2.545 24.391 4.219 1 61.97 71 ASP B CA 1
ATOM 1665 C C . ASP B 1 71 ? -2.609 24.406 2.691 1 61.97 71 ASP B C 1
ATOM 1667 O O . ASP B 1 71 ? -2.85 23.375 2.064 1 61.97 71 ASP B O 1
ATOM 1671 N N . GLY B 1 72 ? -2.891 25.406 2.008 1 66.19 72 GLY B N 1
ATOM 1672 C CA . GLY B 1 72 ? -2.975 25.766 0.604 1 66.19 72 GLY B CA 1
ATOM 1673 C C . GLY B 1 72 ? -1.781 25.297 -0.208 1 66.19 72 GLY B C 1
ATOM 1674 O O . GLY B 1 72 ? -1.293 26.031 -1.079 1 66.19 72 GLY B O 1
ATOM 1675 N N . GLU B 1 73 ? -1.257 24.031 0.184 1 76.25 73 GLU B N 1
ATOM 1676 C CA . GLU B 1 73 ? -0.127 23.562 -0.615 1 76.25 73 GLU B CA 1
ATOM 1677 C C . GLU B 1 73 ? -0.518 23.391 -2.082 1 76.25 73 GLU B C 1
ATOM 1679 O O . GLU B 1 73 ? -1.374 22.578 -2.414 1 76.25 73 GLU B O 1
ATOM 1684 N N . THR B 1 74 ? 0.087 24.172 -2.936 1 80.62 74 THR B N 1
ATOM 1685 C CA . THR B 1 74 ? -0.228 24.203 -4.359 1 80.62 74 THR B CA 1
ATOM 1686 C C . THR B 1 74 ? 0.202 22.891 -5.035 1 80.62 74 THR B C 1
ATOM 1688 O O . THR B 1 74 ? -0.35 22.516 -6.07 1 80.62 74 THR B O 1
ATOM 1691 N N . SER B 1 75 ? 1.114 22.203 -4.367 1 87.81 75 SER B N 1
ATOM 1692 C CA . SER B 1 75 ? 1.646 21.016 -5.004 1 87.81 75 SER B CA 1
ATOM 1693 C C . SER B 1 75 ? 0.881 19.766 -4.566 1 87.81 75 SER B C 1
ATOM 1695 O O . SER B 1 75 ? 1.263 18.641 -4.91 1 87.81 75 SER B O 1
ATOM 1697 N N . GLY B 1 76 ? -0.174 19.891 -3.939 1 92 76 GLY B N 1
ATOM 1698 C CA . GLY B 1 76 ? -0.956 18.781 -3.404 1 92 76 GLY B CA 1
ATOM 1699 C C . GLY B 1 76 ? -1.355 17.766 -4.457 1 92 76 GLY B C 1
ATOM 1700 O O . GLY B 1 76 ? -1.036 16.578 -4.34 1 92 76 GLY B O 1
ATOM 1701 N N . PRO B 1 77 ? -1.944 18.266 -5.516 1 93.5 77 PRO B N 1
ATOM 1702 C CA . PRO B 1 77 ? -2.391 17.344 -6.562 1 93.5 77 PRO B CA 1
ATOM 1703 C C . PRO B 1 77 ? -1.243 16.547 -7.172 1 93.5 77 PRO B C 1
ATOM 1705 O O . PRO B 1 77 ? -1.407 15.359 -7.48 1 93.5 77 PRO B O 1
ATOM 1708 N N . ALA B 1 78 ? -0.086 17.141 -7.332 1 95.19 78 ALA B N 1
ATOM 1709 C CA . ALA B 1 78 ? 1.07 16.438 -7.887 1 95.19 78 ALA B CA 1
ATOM 1710 C C . ALA B 1 78 ? 1.524 15.305 -6.961 1 95.19 78 ALA B C 1
ATOM 1712 O O . ALA B 1 78 ? 1.922 14.234 -7.426 1 95.19 78 ALA B O 1
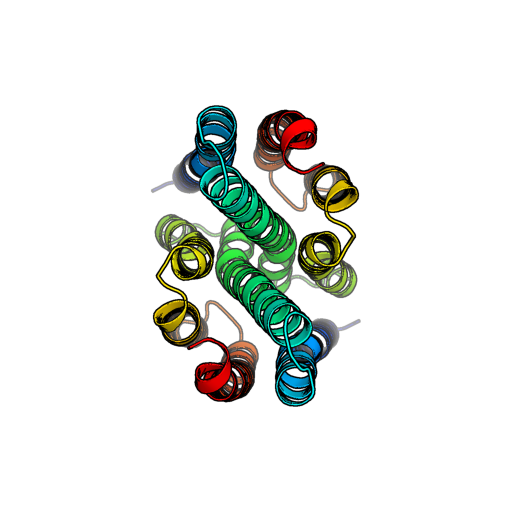ATOM 1713 N N . TRP B 1 79 ? 1.455 15.516 -5.711 1 96.12 79 TRP B N 1
ATOM 1714 C CA . TRP B 1 79 ? 1.874 14.5 -4.746 1 96.12 79 TRP B CA 1
ATOM 1715 C C . TRP B 1 79 ? 0.833 13.391 -4.633 1 96.12 79 TRP B C 1
ATOM 1717 O O . TRP B 1 79 ? 1.175 12.234 -4.375 1 96.12 79 TRP B O 1
ATOM 1727 N N . LEU B 1 80 ? -0.438 13.727 -4.832 1 97.31 80 LEU B N 1
ATOM 1728 C CA . LEU B 1 80 ? -1.467 12.695 -4.914 1 97.31 80 LEU B CA 1
ATOM 1729 C C . LEU B 1 80 ? -1.248 11.812 -6.133 1 97.31 80 LEU B C 1
ATOM 1731 O O . LEU B 1 80 ? -1.344 10.586 -6.035 1 97.31 80 LEU B O 1
ATOM 1735 N N . ALA B 1 81 ? -0.911 12.438 -7.227 1 97.81 81 ALA B N 1
ATOM 1736 C CA . ALA B 1 81 ? -0.622 11.68 -8.438 1 97.81 81 ALA B CA 1
ATOM 1737 C C . ALA B 1 81 ? 0.6 10.789 -8.25 1 97.81 81 ALA B C 1
ATOM 1739 O O . ALA B 1 81 ? 0.565 9.602 -8.578 1 97.81 81 ALA B O 1
ATOM 1740 N N . TRP B 1 82 ? 1.632 11.336 -7.66 1 98 82 TRP B N 1
ATOM 1741 C CA . TRP B 1 82 ? 2.826 10.539 -7.398 1 98 82 TRP B CA 1
ATOM 1742 C C . TRP B 1 82 ? 2.516 9.391 -6.449 1 98 82 TRP B C 1
ATOM 1744 O O . TRP B 1 82 ? 3.037 8.281 -6.609 1 98 82 TRP B O 1
ATOM 1754 N N . GLY B 1 83 ? 1.673 9.594 -5.48 1 98.44 83 GLY B N 1
ATOM 1755 C CA . GLY B 1 83 ? 1.396 8.617 -4.438 1 98.44 83 GLY B CA 1
ATOM 1756 C C . GLY B 1 83 ? 0.865 7.305 -4.977 1 98.44 83 GLY B C 1
ATOM 1757 O O . GLY B 1 83 ? 1.013 6.262 -4.336 1 98.44 83 GLY B O 1
ATOM 1758 N N . VAL B 1 84 ? 0.331 7.316 -6.148 1 98.75 84 VAL B N 1
ATOM 1759 C CA . VAL B 1 84 ? -0.251 6.105 -6.715 1 98.75 84 VAL B CA 1
ATOM 1760 C C . VAL B 1 84 ? 0.795 5.371 -7.551 1 98.75 84 VAL B C 1
ATOM 1762 O O . VAL B 1 84 ? 0.665 4.172 -7.805 1 98.75 84 VAL B O 1
ATOM 1765 N N . ALA B 1 85 ? 1.825 6.031 -7.957 1 98.81 85 ALA B N 1
ATOM 1766 C CA . ALA B 1 85 ? 2.787 5.512 -8.922 1 98.81 85 ALA B CA 1
ATOM 1767 C C . ALA B 1 85 ? 3.51 4.285 -8.375 1 98.81 85 ALA B C 1
ATOM 1769 O O . ALA B 1 85 ? 3.619 3.266 -9.055 1 98.81 85 ALA B O 1
ATOM 1770 N N . PRO B 1 86 ? 3.967 4.309 -7.125 1 98.94 86 PRO B N 1
ATOM 1771 C CA . PRO B 1 86 ? 4.672 3.123 -6.633 1 98.94 86 PRO B CA 1
ATOM 1772 C C . PRO B 1 86 ? 3.783 1.882 -6.598 1 98.94 86 PRO B C 1
ATOM 1774 O O . PRO B 1 86 ? 4.262 0.768 -6.832 1 98.94 86 PRO B O 1
ATOM 1777 N N . SER B 1 87 ? 2.52 2.062 -6.281 1 98.94 87 SER B N 1
ATOM 1778 C CA . SER B 1 87 ? 1.579 0.946 -6.312 1 98.94 87 SER B CA 1
ATOM 1779 C C . SER B 1 87 ? 1.491 0.336 -7.707 1 98.94 87 SER B C 1
ATOM 1781 O O . SER B 1 87 ? 1.551 -0.886 -7.863 1 98.94 87 SER B O 1
ATOM 1783 N N . LEU B 1 88 ? 1.395 1.24 -8.695 1 98.94 88 LEU B N 1
ATOM 1784 C CA . LEU B 1 88 ? 1.229 0.782 -10.07 1 98.94 88 LEU B CA 1
ATOM 1785 C C . LEU B 1 88 ? 2.529 0.192 -10.609 1 98.94 88 LEU B C 1
ATOM 1787 O O . LEU B 1 88 ? 2.508 -0.773 -11.375 1 98.94 88 LEU B O 1
ATOM 1791 N N . LEU B 1 89 ? 3.598 0.77 -10.203 1 98.94 89 LEU B N 1
ATOM 1792 C CA . LEU B 1 89 ? 4.891 0.223 -10.602 1 98.94 89 LEU B CA 1
ATOM 1793 C C . LEU B 1 89 ? 5.109 -1.157 -9.984 1 98.94 89 LEU B C 1
ATOM 1795 O O . LEU B 1 89 ? 5.562 -2.078 -10.672 1 98.94 89 LEU B O 1
ATOM 1799 N N . GLY B 1 90 ? 4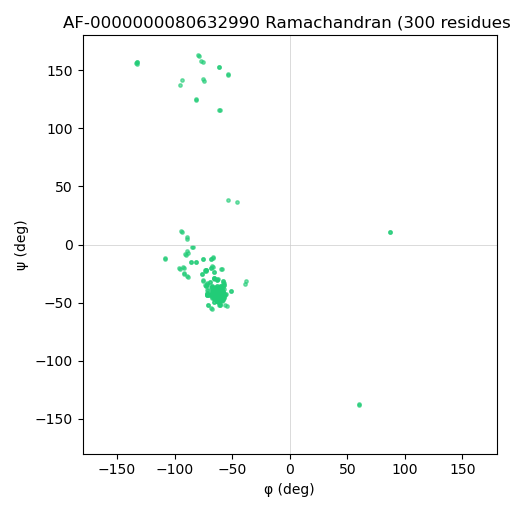.832 -1.313 -8.703 1 98.94 90 GLY B N 1
ATOM 1800 C CA . GLY B 1 90 ? 4.953 -2.609 -8.055 1 98.94 90 GLY B CA 1
ATOM 1801 C C . GLY B 1 90 ? 4.055 -3.668 -8.664 1 98.94 90 GLY B C 1
ATOM 1802 O O . GLY B 1 90 ? 4.52 -4.75 -9.031 1 98.94 90 GLY B O 1
ATOM 1803 N N . TRP B 1 91 ? 2.807 -3.309 -8.758 1 98.94 91 TRP B N 1
ATOM 1804 C CA . TRP B 1 91 ? 1.848 -4.219 -9.375 1 98.94 91 TRP B CA 1
ATOM 1805 C C . TRP B 1 91 ? 2.24 -4.531 -10.812 1 98.94 91 TRP B C 1
ATOM 1807 O O . TRP B 1 91 ? 2.238 -5.695 -11.227 1 98.94 91 TRP B O 1
ATOM 1817 N N . GLY B 1 92 ? 2.596 -3.518 -11.625 1 98.88 92 GLY B N 1
ATOM 1818 C CA . GLY B 1 92 ? 3.029 -3.703 -13 1 98.88 92 GLY B CA 1
ATOM 1819 C C . GLY B 1 92 ? 4.223 -4.629 -13.125 1 98.88 92 GLY B C 1
ATOM 1820 O O . GLY B 1 92 ? 4.324 -5.387 -14.094 1 98.88 92 GLY B O 1
ATOM 1821 N N . ALA B 1 93 ? 5.086 -4.578 -12.188 1 98.88 93 ALA B N 1
ATOM 1822 C CA . ALA B 1 93 ? 6.258 -5.449 -12.188 1 98.88 93 ALA B CA 1
ATOM 1823 C C . ALA B 1 93 ? 5.852 -6.918 -12.172 1 98.88 93 ALA B C 1
ATOM 1825 O O . ALA B 1 93 ? 6.512 -7.758 -12.797 1 98.88 93 ALA B O 1
ATOM 1826 N N . THR B 1 94 ? 4.781 -7.246 -11.484 1 98.44 94 THR B N 1
ATOM 1827 C CA . THR B 1 94 ? 4.355 -8.633 -11.367 1 98.44 94 THR B CA 1
ATOM 1828 C C . THR B 1 94 ? 3.693 -9.117 -12.656 1 98.44 94 THR B C 1
ATOM 1830 O O . THR B 1 94 ? 3.453 -10.312 -12.828 1 98.44 94 THR B O 1
ATOM 1833 N N . LEU B 1 95 ? 3.379 -8.172 -13.555 1 98.31 95 LEU B N 1
ATOM 1834 C CA . LEU B 1 95 ? 2.754 -8.531 -14.82 1 98.31 95 LEU B CA 1
ATOM 1835 C C . LEU B 1 95 ? 3.807 -8.789 -15.898 1 98.31 95 LEU B C 1
ATOM 1837 O O . LEU B 1 95 ? 3.488 -9.273 -16.984 1 98.31 95 LEU B O 1
ATOM 1841 N N . LEU B 1 96 ? 5.051 -8.492 -15.602 1 97.88 96 LEU B N 1
ATOM 1842 C CA . LEU B 1 96 ? 6.16 -8.711 -16.531 1 97.88 96 LEU B CA 1
ATOM 1843 C C . LEU B 1 96 ? 6.586 -10.18 -16.531 1 97.88 96 LEU B C 1
ATOM 1845 O O . LEU B 1 96 ? 6.219 -10.938 -15.625 1 97.88 96 LEU B O 1
ATOM 1849 N N . PRO B 1 97 ? 7.34 -10.578 -17.594 1 96.12 97 PRO B N 1
ATOM 1850 C CA . PRO B 1 97 ? 7.949 -11.906 -17.516 1 96.12 97 PRO B CA 1
ATOM 1851 C C . PRO B 1 97 ? 8.781 -12.109 -16.25 1 96.12 97 PRO B C 1
ATOM 1853 O O . PRO B 1 97 ? 9.391 -11.156 -15.758 1 96.12 97 PRO B O 1
ATOM 1856 N N . SER B 1 98 ? 8.789 -13.359 -15.734 1 92.75 98 SER B N 1
ATOM 1857 C CA . SER B 1 98 ? 9.32 -13.703 -14.422 1 92.75 98 SER B CA 1
ATOM 1858 C C . SER B 1 98 ? 10.734 -13.164 -14.234 1 92.75 98 SER B C 1
ATOM 1860 O O . SER B 1 98 ? 11.055 -12.609 -13.18 1 92.75 98 SER B O 1
ATOM 1862 N N . GLY B 1 99 ? 11.586 -13.195 -15.188 1 95.5 99 GLY B N 1
ATOM 1863 C CA . GLY B 1 99 ? 12.961 -12.742 -15.055 1 95.5 99 GLY B CA 1
ATOM 1864 C C . GLY B 1 99 ? 13.078 -11.234 -14.867 1 95.5 99 GLY B C 1
ATOM 1865 O O . GLY B 1 99 ? 14.117 -10.742 -14.422 1 95.5 99 GLY B O 1
ATOM 1866 N N . LEU B 1 100 ? 12.039 -10.453 -15.086 1 98.06 100 LEU B N 1
ATOM 1867 C CA . LEU B 1 100 ? 12.086 -9 -15.039 1 98.06 100 LEU B CA 1
ATOM 1868 C C . LEU B 1 100 ? 11.359 -8.469 -13.805 1 98.06 100 LEU B C 1
ATOM 1870 O O . LEU B 1 100 ? 11.477 -7.293 -13.469 1 98.06 100 LEU B O 1
ATOM 1874 N N . THR B 1 101 ? 10.617 -9.336 -13.141 1 98.62 101 THR B N 1
ATOM 1875 C CA . THR B 1 101 ? 9.789 -8.906 -12.023 1 98.62 101 THR B CA 1
ATOM 1876 C C . THR B 1 101 ? 10.648 -8.297 -10.922 1 98.62 101 THR B C 1
ATOM 1878 O O . THR B 1 101 ? 10.422 -7.148 -10.516 1 98.62 101 THR B O 1
ATOM 1881 N N . VAL B 1 102 ? 11.672 -9.008 -10.508 1 98.81 102 VAL B N 1
ATOM 1882 C CA . VAL B 1 102 ? 12.453 -8.578 -9.352 1 98.81 102 VAL B CA 1
ATOM 1883 C C . VAL B 1 102 ? 13.297 -7.359 -9.727 1 98.81 102 VAL B C 1
ATOM 1885 O O . VAL B 1 102 ? 13.312 -6.363 -9 1 98.81 102 VAL B O 1
ATOM 1888 N N . PRO B 1 103 ? 13.977 -7.262 -10.883 1 98.81 103 PRO B N 1
ATOM 1889 C CA . PRO B 1 103 ? 14.68 -6.043 -11.281 1 98.81 103 PRO B CA 1
ATOM 1890 C C . PRO B 1 103 ? 13.758 -4.828 -11.359 1 98.81 103 PRO B C 1
ATOM 1892 O O . PRO B 1 103 ? 14.141 -3.729 -10.953 1 98.81 103 PRO B O 1
ATOM 1895 N N . ALA B 1 104 ? 12.586 -5.023 -11.859 1 98.88 104 ALA B N 1
ATOM 1896 C CA . ALA B 1 104 ? 11.625 -3.922 -11.945 1 98.88 104 ALA B CA 1
ATOM 1897 C C . ALA B 1 104 ? 11.227 -3.436 -10.555 1 98.88 104 ALA B C 1
ATOM 1899 O O . ALA B 1 104 ? 11.047 -2.234 -10.336 1 98.88 104 ALA B O 1
ATOM 1900 N N . LEU B 1 105 ? 11.094 -4.34 -9.641 1 98.94 105 LEU B N 1
ATOM 1901 C CA . LEU B 1 105 ? 10.781 -3.957 -8.266 1 98.94 105 LEU B CA 1
ATOM 1902 C C . LEU B 1 105 ? 11.922 -3.15 -7.656 1 98.94 105 LEU B C 1
ATOM 1904 O O . LEU B 1 105 ? 11.688 -2.139 -6.996 1 98.94 105 LEU B O 1
ATOM 1908 N N . ILE B 1 106 ? 13.102 -3.586 -7.887 1 98.94 106 ILE B N 1
ATOM 1909 C CA . ILE B 1 106 ? 14.266 -2.879 -7.367 1 98.94 106 ILE B CA 1
ATOM 1910 C C . ILE B 1 106 ? 14.289 -1.452 -7.91 1 98.94 106 ILE B C 1
ATOM 1912 O O . ILE B 1 106 ? 14.461 -0.495 -7.148 1 98.94 106 ILE B O 1
ATOM 1916 N N . LEU B 1 107 ? 14.086 -1.309 -9.156 1 98.94 107 LEU B N 1
ATOM 1917 C CA . LEU B 1 107 ? 14.062 0.015 -9.766 1 98.94 107 LEU B CA 1
ATOM 1918 C C . LEU B 1 107 ? 12.938 0.864 -9.18 1 98.94 107 LEU B C 1
ATOM 1920 O O . LEU B 1 107 ? 13.102 2.068 -8.984 1 98.94 107 LEU B O 1
ATOM 1924 N N . SER B 1 108 ? 11.805 0.227 -8.945 1 98.94 108 SER B N 1
ATOM 1925 C CA . SER B 1 108 ? 10.664 0.934 -8.359 1 98.94 108 SER B CA 1
ATOM 1926 C C . SER B 1 108 ? 10.977 1.424 -6.953 1 98.94 108 SER B C 1
ATOM 1928 O O . SER B 1 108 ? 10.617 2.545 -6.586 1 98.94 108 SER B O 1
ATOM 1930 N N . PHE B 1 109 ? 11.641 0.604 -6.176 1 98.94 109 PHE B N 1
ATOM 1931 C CA . PHE B 1 109 ? 12.031 1.012 -4.832 1 98.94 109 PHE B CA 1
ATOM 1932 C C . PHE B 1 109 ? 13.023 2.164 -4.879 1 98.94 109 PHE B C 1
ATOM 1934 O O . PHE B 1 109 ? 12.953 3.088 -4.066 1 98.94 109 PHE B O 1
ATOM 1941 N N . LEU B 1 110 ? 13.93 2.154 -5.793 1 98.88 110 LEU B N 1
ATOM 1942 C CA . LEU B 1 110 ? 14.93 3.213 -5.918 1 98.88 110 LEU B CA 1
ATOM 1943 C C . LEU B 1 110 ? 14.273 4.527 -6.34 1 98.88 110 LEU B C 1
ATOM 1945 O O . LEU B 1 110 ? 14.641 5.594 -5.84 1 98.88 110 LEU B O 1
ATOM 1949 N N . LEU B 1 111 ? 13.375 4.406 -7.223 1 98.88 111 LEU B N 1
ATOM 1950 C CA . LEU B 1 111 ? 12.648 5.598 -7.637 1 98.88 111 LEU B CA 1
ATOM 1951 C C . LEU B 1 111 ? 11.859 6.191 -6.473 1 98.88 111 LEU B C 1
ATOM 1953 O O . LEU B 1 111 ? 11.898 7.402 -6.242 1 98.88 111 LEU B O 1
ATOM 1957 N N . ALA B 1 112 ? 11.133 5.352 -5.773 1 98.75 112 ALA B N 1
ATOM 1958 C CA . ALA B 1 112 ? 10.383 5.82 -4.609 1 98.75 112 ALA B CA 1
ATOM 1959 C C . ALA B 1 112 ? 11.32 6.449 -3.576 1 98.75 112 ALA B C 1
ATOM 1961 O O . ALA B 1 112 ? 10.984 7.469 -2.965 1 98.75 112 ALA B O 1
ATOM 1962 N N . TRP B 1 113 ? 12.438 5.836 -3.4 1 98.62 113 TRP B N 1
ATOM 1963 C CA . TRP B 1 113 ? 13.438 6.359 -2.479 1 98.62 113 TRP B CA 1
ATOM 1964 C C . TRP B 1 113 ? 13.891 7.75 -2.902 1 98.62 113 TRP B C 1
ATOM 1966 O O . TRP B 1 113 ? 13.984 8.664 -2.074 1 98.62 113 TRP B O 1
ATOM 1976 N N . ALA B 1 114 ? 14.203 7.945 -4.133 1 98.56 114 ALA B N 1
ATOM 1977 C CA . ALA B 1 114 ? 14.68 9.234 -4.637 1 98.56 114 ALA B CA 1
ATOM 1978 C C . ALA B 1 114 ? 13.648 10.336 -4.383 1 98.56 114 ALA B C 1
ATOM 1980 O O . ALA B 1 114 ? 14.008 11.438 -3.971 1 98.56 114 ALA B O 1
ATOM 1981 N N . VAL B 1 115 ? 12.438 10.016 -4.566 1 97.94 115 VAL B N 1
ATOM 1982 C CA . VAL B 1 115 ? 11.375 10.992 -4.371 1 97.94 115 VAL B CA 1
ATOM 1983 C C . VAL B 1 115 ? 11.195 11.273 -2.883 1 97.94 115 VAL B C 1
ATOM 1985 O O . VAL B 1 115 ? 11.008 12.422 -2.479 1 97.94 115 VAL B O 1
ATOM 1988 N N . ASP B 1 116 ? 11.227 10.234 -2.068 1 97.19 116 ASP B N 1
ATOM 1989 C CA . ASP B 1 116 ? 11.117 10.414 -0.624 1 97.19 116 ASP B CA 1
ATOM 1990 C C . ASP B 1 116 ? 12.266 11.273 -0.091 1 97.19 116 ASP B C 1
ATOM 1992 O O . ASP B 1 116 ? 12.055 12.109 0.796 1 97.19 116 ASP B O 1
ATOM 1996 N N . ARG B 1 117 ? 13.398 11.016 -0.611 1 96.12 117 ARG B N 1
ATOM 1997 C CA . ARG B 1 117 ? 14.555 11.797 -0.192 1 96.12 117 ARG B CA 1
ATOM 1998 C C . ARG B 1 117 ? 14.383 13.266 -0.561 1 96.12 117 ARG B C 1
ATOM 2000 O O . ARG B 1 117 ? 14.711 14.156 0.231 1 96.12 117 ARG B O 1
ATOM 2007 N N . SER B 1 118 ? 13.922 13.5 -1.73 1 95.81 118 SER B N 1
ATOM 2008 C CA . SER B 1 118 ? 13.664 14.867 -2.166 1 95.81 118 SER B CA 1
ATOM 2009 C C . SER B 1 118 ? 12.578 15.516 -1.319 1 95.81 118 SER B C 1
ATOM 2011 O O . SER B 1 118 ? 12.688 16.688 -0.958 1 95.81 118 SER B O 1
ATOM 2013 N N . ALA B 1 119 ? 11.555 14.781 -1.01 1 94.5 119 ALA B N 1
ATOM 2014 C CA . ALA B 1 119 ? 10.461 15.297 -0.181 1 94.5 119 ALA B CA 1
ATOM 2015 C C . ALA B 1 119 ? 10.961 15.656 1.216 1 94.5 119 ALA B C 1
ATOM 2017 O O . ALA B 1 119 ? 10.57 16.688 1.775 1 94.5 119 ALA B O 1
ATOM 2018 N N . ALA B 1 120 ? 11.781 14.852 1.739 1 93.81 120 ALA B N 1
ATOM 2019 C CA . ALA B 1 120 ? 12.359 15.133 3.051 1 93.81 120 ALA B CA 1
ATOM 2020 C C . ALA B 1 120 ? 13.266 16.359 2.996 1 93.81 120 ALA B C 1
ATOM 2022 O O . ALA B 1 120 ? 13.242 17.203 3.898 1 93.81 120 ALA B O 1
ATOM 2023 N N . ALA B 1 121 ? 14.047 16.469 1.947 1 94.12 121 ALA B N 1
ATOM 2024 C CA . ALA B 1 121 ? 14.945 17.609 1.769 1 94.12 121 ALA B CA 1
ATOM 2025 C C . ALA B 1 121 ? 14.164 18.906 1.636 1 94.12 121 ALA B C 1
ATOM 2027 O O . ALA B 1 121 ? 14.625 19.969 2.078 1 94.12 121 ALA B O 1
ATOM 2028 N N . ASP B 1 122 ? 12.992 18.781 1.096 1 92.44 122 ASP B N 1
ATOM 2029 C CA . ASP B 1 122 ? 12.125 19.953 0.894 1 92.44 122 ASP B CA 1
ATOM 2030 C C . ASP B 1 122 ? 11.328 20.266 2.158 1 92.44 122 ASP B C 1
ATOM 2032 O O . ASP B 1 122 ? 10.523 21.203 2.17 1 92.44 122 ASP B O 1
ATOM 2036 N N . GLY B 1 123 ? 11.469 19.484 3.18 1 91.56 123 GLY B N 1
ATOM 2037 C CA . GLY B 1 123 ? 10.828 19.766 4.453 1 91.56 123 GLY B CA 1
ATOM 2038 C C . GLY B 1 123 ? 9.414 19.219 4.547 1 91.56 123 GLY B C 1
ATOM 2039 O O . GLY B 1 123 ? 8.672 19.547 5.473 1 91.56 123 GLY B O 1
ATOM 2040 N N . ARG B 1 124 ? 9.055 18.406 3.586 1 91.19 124 ARG B N 1
ATOM 2041 C CA . ARG B 1 124 ? 7.719 17.828 3.607 1 91.19 124 ARG B CA 1
ATOM 2042 C C . ARG B 1 124 ? 7.625 16.703 4.633 1 91.19 124 ARG B C 1
ATOM 2044 O O . ARG B 1 124 ? 6.531 16.375 5.098 1 91.19 124 ARG B O 1
ATOM 2051 N N . TYR B 1 125 ? 8.758 16.078 4.945 1 91.81 125 TYR B N 1
ATOM 2052 C CA . TYR B 1 125 ? 8.914 15.086 6.004 1 91.81 125 TYR B CA 1
ATOM 2053 C C . TYR B 1 125 ? 10.148 15.375 6.848 1 91.81 125 TYR B C 1
ATOM 2055 O O . TYR B 1 125 ? 11.047 16.094 6.414 1 91.81 125 TYR B O 1
ATOM 2063 N N . PRO B 1 126 ? 10.125 14.867 8.117 1 91.5 126 PRO B N 1
ATOM 2064 C CA . PRO B 1 126 ? 11.312 15.086 8.945 1 91.5 126 PRO B CA 1
ATOM 2065 C C . PRO B 1 126 ? 12.57 14.445 8.359 1 91.5 126 PRO B C 1
ATOM 2067 O O . PRO B 1 126 ? 12.484 13.406 7.699 1 91.5 126 PRO B O 1
ATOM 2070 N N . ARG B 1 127 ? 13.695 15.039 8.703 1 92.19 127 ARG B N 1
ATOM 2071 C CA . ARG B 1 127 ? 14.969 14.57 8.164 1 92.19 127 ARG B CA 1
ATOM 2072 C C . ARG B 1 127 ? 15.234 13.117 8.555 1 92.19 127 ARG B C 1
ATOM 2074 O O . ARG B 1 127 ? 15.773 12.344 7.766 1 92.19 127 ARG B O 1
ATOM 2081 N N . TRP B 1 128 ? 14.867 12.789 9.766 1 94 128 TRP B N 1
ATOM 2082 C CA . TRP B 1 128 ? 15.117 11.43 10.227 1 94 128 TRP B CA 1
ATOM 2083 C C . TRP B 1 128 ? 14.336 10.422 9.391 1 94 128 TRP B C 1
ATOM 2085 O O . TRP B 1 128 ? 14.758 9.266 9.242 1 94 128 TRP B O 1
ATOM 2095 N N . PHE B 1 129 ? 13.258 10.828 8.898 1 95.06 129 PHE B N 1
ATOM 2096 C CA . PHE B 1 129 ? 12.453 9.945 8.055 1 95.06 129 PHE B CA 1
ATOM 2097 C C . PHE B 1 129 ? 13.172 9.641 6.75 1 95.06 129 PHE B C 1
ATOM 2099 O O . PHE B 1 129 ? 13.141 8.508 6.27 1 95.06 129 PHE B O 1
ATOM 2106 N N . GLY B 1 130 ? 13.82 10.578 6.145 1 95.25 130 GLY B N 1
ATOM 2107 C CA . GLY B 1 130 ? 14.633 10.359 4.957 1 95.25 130 GLY B CA 1
ATOM 2108 C C . GLY B 1 130 ? 15.773 9.391 5.188 1 95.25 130 GLY B C 1
ATOM 2109 O O . GLY B 1 130 ? 16.047 8.531 4.348 1 95.25 130 GLY B O 1
ATOM 2110 N N . THR B 1 131 ? 16.453 9.57 6.258 1 97.06 131 THR B N 1
ATOM 2111 C CA . THR B 1 131 ? 17.547 8.672 6.602 1 97.06 131 THR B CA 1
ATOM 2112 C C . THR B 1 131 ? 17.047 7.242 6.781 1 97.06 131 THR B C 1
ATOM 2114 O O . THR B 1 131 ? 17.688 6.293 6.32 1 97.06 131 THR B O 1
ATOM 2117 N N . LEU B 1 132 ? 15.938 7.133 7.441 1 97.62 132 LEU B N 1
ATOM 2118 C CA . LEU B 1 132 ? 15.312 5.828 7.625 1 97.62 132 LEU B CA 1
ATOM 2119 C C . LEU B 1 132 ? 15 5.184 6.281 1 97.62 132 LEU B C 1
ATOM 2121 O O . LEU B 1 132 ? 15.32 4.012 6.055 1 97.62 132 LEU B O 1
ATOM 2125 N N . ARG B 1 133 ? 14.398 5.977 5.383 1 98.06 133 ARG B N 1
ATOM 2126 C CA . ARG B 1 133 ? 14.055 5.473 4.055 1 98.06 133 ARG B CA 1
ATOM 2127 C C . ARG B 1 133 ? 15.297 4.992 3.311 1 98.06 133 ARG B C 1
ATOM 2129 O O . ARG B 1 133 ? 15.25 3.992 2.594 1 98.06 133 ARG B O 1
ATOM 2136 N N . THR B 1 134 ? 16.391 5.695 3.494 1 98.62 134 THR B N 1
ATOM 2137 C CA . THR B 1 134 ? 17.625 5.305 2.83 1 98.62 134 THR B CA 1
ATOM 2138 C C . THR B 1 134 ? 18.109 3.957 3.348 1 98.62 134 THR B C 1
ATOM 2140 O O . THR B 1 134 ? 18.406 3.055 2.561 1 98.62 134 THR B O 1
ATOM 2143 N N . ARG B 1 135 ? 18.172 3.811 4.602 1 98.56 135 ARG B N 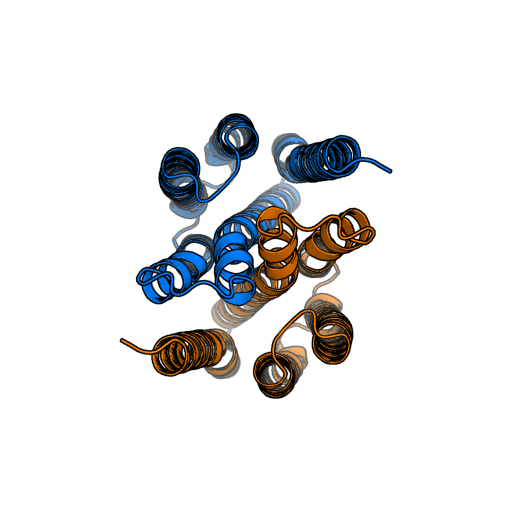1
ATOM 2144 C CA . ARG B 1 135 ? 18.641 2.572 5.203 1 98.56 135 ARG B CA 1
ATOM 2145 C C . ARG B 1 135 ? 17.75 1.396 4.816 1 98.56 135 ARG B C 1
ATOM 2147 O O . ARG B 1 135 ? 18.25 0.331 4.441 1 98.56 135 ARG B O 1
ATOM 2154 N N . LEU B 1 136 ? 16.516 1.544 4.883 1 98.75 136 LEU B N 1
ATOM 2155 C CA . LEU B 1 136 ? 15.57 0.473 4.574 1 98.75 136 LEU B CA 1
ATOM 2156 C C . LEU B 1 136 ? 15.648 0.09 3.102 1 98.75 136 LEU B C 1
ATOM 2158 O O . LEU B 1 136 ? 15.602 -1.095 2.76 1 98.75 136 LEU B O 1
ATOM 2162 N N . THR B 1 137 ? 15.75 1.12 2.217 1 98.88 137 THR B N 1
ATOM 2163 C CA . THR B 1 137 ? 15.812 0.856 0.784 1 98.88 137 THR B CA 1
ATOM 2164 C C . THR B 1 137 ? 17.062 0.048 0.436 1 98.88 137 THR B C 1
ATOM 2166 O O . THR B 1 137 ? 17.016 -0.859 -0.396 1 98.88 137 THR B O 1
ATOM 2169 N N . ILE B 1 138 ? 18.156 0.326 1.058 1 98.81 138 ILE B N 1
ATOM 2170 C CA . ILE B 1 138 ? 19.391 -0.42 0.822 1 98.81 138 ILE B CA 1
ATOM 2171 C C . ILE B 1 138 ? 19.156 -1.898 1.132 1 98.81 138 ILE B C 1
ATOM 2173 O O . ILE B 1 138 ? 19.469 -2.766 0.312 1 98.81 138 ILE B O 1
ATOM 2177 N N . VAL B 1 139 ? 18.578 -2.229 2.244 1 98.88 139 VAL B N 1
ATOM 2178 C CA . VAL B 1 139 ? 18.375 -3.609 2.666 1 98.88 139 VAL B CA 1
ATOM 2179 C C . VAL B 1 139 ? 17.375 -4.289 1.729 1 98.88 139 VAL B C 1
ATOM 2181 O O . VAL B 1 139 ? 17.609 -5.418 1.284 1 98.88 139 VAL B O 1
ATOM 2184 N N . VAL B 1 140 ? 16.312 -3.607 1.405 1 98.94 140 VAL B N 1
ATOM 2185 C CA . VAL B 1 140 ? 15.281 -4.18 0.544 1 98.94 140 VAL B CA 1
ATOM 2186 C C . VAL B 1 140 ? 15.867 -4.484 -0.832 1 98.94 140 VAL B C 1
ATOM 2188 O O . VAL B 1 140 ? 15.672 -5.578 -1.366 1 98.94 140 VAL B O 1
ATOM 2191 N N . CYS B 1 141 ? 16.625 -3.551 -1.393 1 98.94 141 CYS B N 1
ATOM 2192 C CA . CYS B 1 141 ? 17.188 -3.744 -2.725 1 98.94 141 CYS B CA 1
ATOM 2193 C C . CYS B 1 141 ? 18.219 -4.863 -2.725 1 98.94 141 CYS B C 1
ATOM 2195 O O . CYS B 1 141 ? 18.281 -5.656 -3.666 1 98.94 141 CYS B O 1
ATOM 2197 N N . LEU B 1 142 ? 19.031 -4.953 -1.707 1 98.81 142 LEU B N 1
ATOM 2198 C CA . LEU B 1 142 ? 20.016 -6.027 -1.615 1 98.81 142 LEU B CA 1
ATOM 2199 C C . LEU B 1 142 ? 19.328 -7.383 -1.476 1 98.81 142 LEU B C 1
ATOM 2201 O O . LEU B 1 142 ? 19.734 -8.359 -2.105 1 98.81 142 LEU B O 1
ATOM 2205 N N . THR B 1 143 ? 18.359 -7.406 -0.659 1 98.75 143 THR B N 1
ATOM 2206 C CA . THR B 1 143 ? 17.625 -8.656 -0.455 1 98.75 143 THR B CA 1
ATOM 2207 C C . THR B 1 143 ? 16.922 -9.086 -1.737 1 98.75 143 THR B C 1
ATOM 2209 O O . THR B 1 143 ? 16.953 -10.258 -2.109 1 98.75 143 THR B O 1
ATOM 2212 N N . LEU B 1 144 ? 16.266 -8.18 -2.412 1 98.81 144 LEU B N 1
ATOM 2213 C CA . LEU B 1 144 ? 15.609 -8.484 -3.68 1 98.81 144 LEU B CA 1
ATOM 2214 C C . LEU B 1 144 ? 16.641 -8.914 -4.727 1 98.81 144 LEU B C 1
ATOM 2216 O O . LEU B 1 144 ? 16.375 -9.844 -5.5 1 98.81 144 LEU B O 1
ATOM 2220 N N . ALA B 1 145 ? 17.781 -8.234 -4.758 1 98.69 145 ALA B N 1
ATOM 2221 C CA . ALA B 1 145 ? 18.828 -8.625 -5.699 1 98.69 145 ALA B CA 1
ATOM 2222 C C . ALA B 1 145 ? 19.25 -10.07 -5.484 1 98.69 145 ALA B C 1
ATOM 2224 O O . ALA B 1 145 ? 19.516 -10.797 -6.449 1 98.69 145 ALA B O 1
ATOM 2225 N N . ALA B 1 146 ? 19.281 -10.484 -4.27 1 98.44 146 ALA B N 1
ATOM 2226 C CA . ALA B 1 146 ? 19.656 -11.852 -3.932 1 98.44 146 ALA B CA 1
ATOM 2227 C C . ALA B 1 146 ? 18.609 -12.844 -4.43 1 98.44 146 ALA B C 1
ATOM 2229 O O . ALA B 1 146 ? 18.875 -14.047 -4.508 1 98.44 146 ALA B O 1
ATOM 2230 N N . LEU B 1 147 ? 17.453 -12.383 -4.703 1 97.94 147 LEU B N 1
ATOM 2231 C CA . LEU B 1 147 ? 16.375 -13.25 -5.168 1 97.94 147 LEU B CA 1
ATOM 2232 C C . LEU B 1 147 ? 16.438 -13.438 -6.68 1 97.94 147 LEU B C 1
ATOM 2234 O O . LEU B 1 147 ? 15.781 -14.328 -7.227 1 97.94 147 LEU B O 1
ATOM 2238 N N . ILE B 1 148 ? 17.172 -12.656 -7.445 1 97.44 148 ILE B N 1
ATOM 2239 C CA . ILE B 1 148 ? 17.172 -12.602 -8.906 1 97.44 148 ILE B CA 1
ATOM 2240 C C . ILE B 1 148 ? 17.516 -13.984 -9.469 1 97.44 148 ILE B C 1
ATOM 2242 O O . ILE B 1 148 ? 16.828 -14.484 -10.352 1 97.44 148 ILE B O 1
ATOM 2246 N N . PRO B 1 149 ? 18.516 -14.711 -8.914 1 95.62 149 PRO B N 1
ATOM 2247 C CA . PRO B 1 149 ? 18.844 -16.016 -9.484 1 95.62 149 PRO B CA 1
ATOM 2248 C C . PRO B 1 149 ? 17.719 -17.031 -9.32 1 95.62 149 PRO B C 1
ATOM 2250 O O . PRO B 1 149 ? 17.641 -18 -10.078 1 95.62 149 PRO B O 1
ATOM 2253 N N . LEU B 1 150 ? 16.859 -16.828 -8.344 1 94.56 150 LEU B N 1
ATOM 2254 C CA . LEU B 1 150 ? 15.781 -17.766 -8.055 1 94.56 150 LEU B CA 1
ATOM 2255 C C . LEU B 1 150 ? 14.539 -17.438 -8.875 1 94.56 150 LEU B C 1
ATOM 2257 O O . LEU B 1 150 ? 13.641 -18.266 -9.016 1 94.56 150 LEU B O 1
ATOM 2261 N N . ALA B 1 151 ? 14.359 -16.188 -9.227 1 83.38 151 ALA B N 1
ATOM 2262 C CA . ALA B 1 151 ? 13.164 -15.727 -9.938 1 83.38 151 ALA B CA 1
ATOM 2263 C C . ALA B 1 151 ? 13.352 -15.844 -11.445 1 83.38 151 ALA B C 1
ATOM 2265 O O . ALA B 1 151 ? 12.43 -15.555 -12.211 1 83.38 151 ALA B O 1
ATOM 2266 N N . ALA B 1 152 ? 14.562 -16.188 -11.898 1 75.5 152 ALA B N 1
ATOM 2267 C CA . ALA B 1 152 ? 14.875 -16.328 -13.312 1 75.5 152 ALA B CA 1
ATOM 2268 C C . ALA B 1 152 ? 14.383 -17.656 -13.867 1 75.5 152 ALA B C 1
ATOM 2270 O O . ALA B 1 152 ? 14.273 -18.641 -13.125 1 75.5 152 ALA B O 1
#

Nearest PDB structures (foldseek):
  5och-assembly1_B  TM=3.154E-01  e=1.823E+00  Homo sapiens
  5och-assembly3_F  TM=3.157E-01  e=2.219E+00  Homo sapiens
  6quz-assembly1_B  TM=2.792E-01  e=2.700E+00  Thermotoga maritima MSB8
  9ijm-assembly1_G  TM=3.183E-01  e=3.286E+00  Vibrio alginolyticus
  8zyv-assembly1_E  TM=3.107E-01  e=8.354E+00  Vibrio alginolyticus

Solvent-accessible surface area (backbone atoms only — not comparable to full-atom values): 15255 Å² total; per-residue (Å²): 136,54,66,66,56,48,51,52,51,44,52,50,49,52,49,52,54,53,59,56,60,44,46,56,49,52,51,30,44,56,46,27,73,70,40,57,77,73,54,19,55,52,34,47,49,52,38,51,51,43,50,20,20,50,36,5,23,62,19,15,24,45,37,12,31,50,71,57,46,85,62,79,60,82,59,39,58,61,40,47,58,50,16,48,45,35,28,52,45,28,45,50,18,70,72,42,63,61,68,46,21,54,60,43,40,43,52,44,52,52,52,52,44,54,52,46,42,50,37,18,74,72,62,73,37,57,63,68,55,31,56,49,50,50,56,52,48,52,52,52,43,52,38,48,57,70,39,43,82,74,47,89,136,55,67,66,56,48,52,51,50,44,51,50,49,51,50,52,54,54,58,57,61,44,45,56,49,53,51,30,44,55,46,27,73,69,40,58,76,72,55,19,54,51,33,48,48,51,38,50,49,42,49,20,21,50,36,5,24,64,18,16,25,45,37,13,31,51,70,56,48,84,62,76,61,83,60,40,57,60,41,46,56,51,17,49,46,36,28,51,47,28,44,50,18,69,72,42,62,61,68,46,22,54,60,42,38,42,52,45,52,51,52,53,45,55,51,47,40,51,38,18,74,70,62,72,35,56,63,68,55,32,55,50,50,50,56,52,49,53,52,51,42,53,40,48,58,69,38,44,80,74,48,87

Secondary structure (DSSP, 8-state):
--HHHHHHHHHHHHHHHHHHTTHHHHHHHHHHHH--HHHHHHHHHHHHHHHHHHHHHHHHHHHHHHHH--S--TTHHHHHHHHHHHHHHHHHHTTS-HHHHHHHHHHHHHHHHHHHHHHHHTTSS-HHHHHHHHHHHHHHHHHHHHHHHHH-/--HHHHHHHHHHHHHHHHHHTTHHHHHHHHHHHH--HHHHHHHHHHHHHHHHHHHHHHHHHHHHHHHH--S--TTHHHHHHHHHHHHHHHHHHTTS-HHHHHHHHHHHHHHHHHHHHHHHHTTSS-HHHHHHHHHHHHHHHHHHHHHHHHH-

Foldseek 3Di:
DDPVVVVVVVVVVCLVVLVVLCCLLQVLLVVLVVDDDPVNVVSLVVNLVSLLVVLLVLLCVLVVLLVPDPDPPVCSVVSVVSSCVSNCQSVVLVVDQQLRSLVSSLVSLVVSLVVVLVCCVVVSDPPVVNVSSVVSSVSNNVSSVSCNVVSD/DDPVVVVVVVVVVCLVVLVVLCCLLQVLLVVLVVDDDPVNVVSLVVNLVSLLVVLLVLLCVLVVLLVPDPDPPVCSVVSVVSSCVSNCQSVVLVVDQQLRSLVSSLVSLVVSLVVVLVCCVVVSDPPVVNVSSVVSSVSNNVSSVSCNVVSD

Organism: NCBI:txid1064539

pLDDT: mean 94.5, std 8.0, range [54.56, 98.94]

InterPro domains:
  IPR021836 Protein of unknown function DUF3429 [PF11911] (14-146)
  IPR021836 Protein of unknown function DUF3429 [PTHR15887] (16-146)